Protein AF-A0A0E2BVY7-F1 (afdb_monomer_lite)

Sequence (191 aa):
FDVKDPLKIPLKKAIAEGDRNKIQNLLEQGAIIDVEELKLAQKNPELLSYLLEEYNSLDSSPVFDLIMSYLDFYDRAKTKNNPTLVALLLEKGFSLKVRPATRLFTWGYKTRCAIAGTLLSDFHHLQSFLRPELFAGYSCRGFDFEFYKWELHPSIRNSWSQEKIKTKIKALQLESVFPDLWEESYFFKPE

Organism: NCBI:txid1049984

Radius of gyration: 18.75 Å; chains: 1; bounding box: 44×33×66 Å

pLDDT: mean 72.96, std 15.79, range [34.0, 96.44]

Secondary structure (DSSP, 8-state):
-----TTHHHHHHHHHHT-HHHHHHHHHTT----HHHHHHTTT-HHHHHHHHHT----SS-HHHHHHHHHT-TT-TTS----HHHHHHHHHTT--S--PPPSSS--STT----HHHHHHHS--HHHHTT--GGGGTT---TT--HHHHHHHS-HHHHTT--HHHHHHHHHHTT-GGG-GGGTS---S----

Structure (mmCIF, N/CA/C/O backbone):
data_AF-A0A0E2BVY7-F1
#
_entry.id   AF-A0A0E2BVY7-F1
#
loop_
_atom_site.group_PDB
_atom_site.id
_atom_site.type_symbol
_atom_site.label_atom_id
_atom_site.label_alt_id
_atom_site.label_comp_id
_atom_site.label_asym_id
_atom_site.label_entity_id
_atom_site.label_seq_id
_atom_site.pdbx_PDB_ins_code
_atom_site.Cartn_x
_atom_site.Cartn_y
_atom_site.Cartn_z
_atom_site.occupancy
_atom_site.B_iso_or_equiv
_atom_site.auth_seq_id
_atom_site.auth_comp_id
_atom_site.auth_asym_id
_atom_site.auth_atom_id
_atom_site.pdbx_PDB_model_num
ATOM 1 N N . PHE A 1 1 ? -25.673 1.188 -1.931 1.00 38.72 1 PHE A N 1
ATOM 2 C CA . PHE A 1 1 ? -25.399 0.448 -0.688 1.00 38.72 1 PHE A CA 1
ATOM 3 C C . PHE A 1 1 ? -24.431 1.283 0.138 1.00 38.72 1 PHE A C 1
ATOM 5 O O . PHE A 1 1 ? -23.239 1.057 0.059 1.00 38.72 1 PHE A O 1
ATOM 12 N N . ASP A 1 2 ? -24.942 2.287 0.854 1.00 40.03 2 ASP A N 1
ATOM 13 C CA . ASP A 1 2 ? -24.173 3.120 1.798 1.00 40.03 2 ASP A CA 1
ATOM 14 C C . ASP A 1 2 ? -24.666 2.817 3.218 1.00 40.03 2 ASP A C 1
ATOM 16 O O . ASP A 1 2 ? -25.185 3.675 3.934 1.00 40.03 2 ASP A O 1
ATOM 20 N N . VAL A 1 3 ? -24.597 1.545 3.614 1.00 48.91 3 VAL A N 1
ATOM 21 C CA . VAL A 1 3 ? -24.835 1.196 5.016 1.00 48.91 3 VAL A CA 1
ATOM 22 C C . VAL A 1 3 ? -23.553 1.556 5.750 1.00 48.91 3 VAL A C 1
ATOM 24 O O . VAL A 1 3 ? -22.551 0.859 5.635 1.00 48.91 3 VAL A O 1
ATOM 27 N N . LYS A 1 4 ? -23.562 2.697 6.445 1.00 63.69 4 LYS A N 1
ATOM 28 C CA . LYS A 1 4 ? -22.464 3.082 7.332 1.00 63.69 4 LYS A CA 1
ATOM 29 C C . LYS A 1 4 ? -22.318 1.992 8.389 1.00 63.69 4 LYS A C 1
ATOM 31 O O . LYS A 1 4 ? -23.258 1.774 9.150 1.00 63.69 4 LYS A O 1
ATOM 36 N N . ASP A 1 5 ? -21.166 1.329 8.410 1.00 70.75 5 ASP A N 1
ATOM 37 C CA . ASP A 1 5 ? -20.820 0.346 9.434 1.00 70.75 5 ASP A CA 1
ATOM 38 C C . ASP A 1 5 ? -21.009 0.984 10.831 1.00 70.75 5 ASP A C 1
ATOM 40 O O . ASP A 1 5 ? -20.307 1.948 11.166 1.00 70.75 5 ASP A O 1
ATOM 44 N N . PRO A 1 6 ? -21.979 0.512 11.640 1.00 82.94 6 PRO A N 1
ATOM 45 C CA . PRO A 1 6 ? -22.268 1.096 12.946 1.00 82.94 6 PRO A CA 1
ATOM 46 C C . PRO A 1 6 ? -21.108 0.913 13.936 1.00 82.94 6 PRO A C 1
ATOM 48 O O . PRO A 1 6 ? -20.996 1.682 14.893 1.00 82.94 6 PRO A O 1
ATOM 51 N N . LEU A 1 7 ? -20.219 -0.056 13.696 1.00 90.19 7 LEU A N 1
ATOM 52 C CA . LEU A 1 7 ? -19.060 -0.348 14.538 1.00 90.19 7 LEU A CA 1
ATOM 53 C C . LEU A 1 7 ? -17.846 0.523 14.193 1.00 90.19 7 LEU A C 1
ATOM 55 O O . LEU A 1 7 ? -16.896 0.587 14.975 1.00 90.19 7 LEU A O 1
ATOM 59 N N . LYS A 1 8 ? -17.897 1.279 13.088 1.00 89.38 8 LYS A N 1
ATOM 60 C CA . LYS A 1 8 ? -16.776 2.095 12.599 1.00 89.38 8 LYS A CA 1
ATOM 61 C C . LYS A 1 8 ? -16.317 3.156 13.598 1.00 89.38 8 LYS A C 1
ATOM 63 O O . LYS A 1 8 ? -15.128 3.301 13.863 1.00 89.38 8 LYS A O 1
ATOM 68 N N . ILE A 1 9 ? -17.256 3.916 14.166 1.00 91.88 9 ILE A N 1
ATOM 69 C CA . ILE A 1 9 ? -16.939 4.980 15.134 1.00 91.88 9 ILE A CA 1
ATOM 70 C C . ILE A 1 9 ? -16.385 4.388 16.446 1.00 91.88 9 ILE A C 1
ATOM 72 O O . ILE A 1 9 ?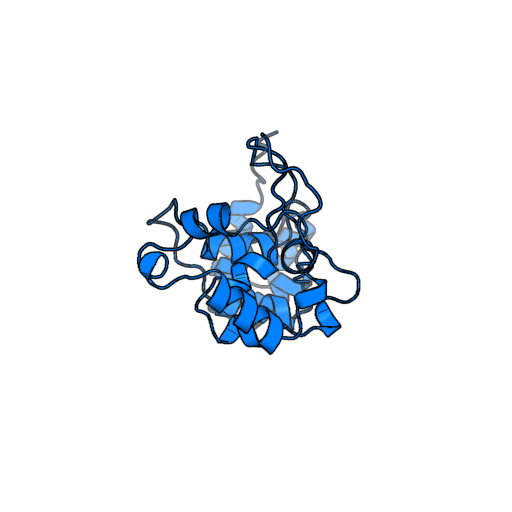 -15.325 4.845 16.885 1.00 91.88 9 ILE A O 1
ATOM 76 N N . PRO A 1 10 ? -17.033 3.375 17.063 1.00 93.75 10 PRO A N 1
ATOM 77 C CA . PRO A 1 10 ? -16.472 2.666 18.212 1.00 93.75 10 PRO A CA 1
ATOM 78 C C . PRO A 1 10 ? -15.061 2.123 17.968 1.00 93.75 10 PRO A C 1
ATOM 80 O O . PRO A 1 10 ? -14.187 2.320 18.813 1.00 93.75 10 PRO A O 1
ATOM 83 N N . LEU A 1 11 ? -14.821 1.508 16.805 1.00 94.88 11 LEU A N 1
ATOM 84 C CA . LEU A 1 11 ? -13.526 0.927 16.453 1.00 94.88 11 LEU A CA 1
ATOM 85 C C . LEU A 1 11 ? -12.435 1.996 16.374 1.00 94.88 11 LEU A C 1
ATOM 87 O O . LEU A 1 11 ? -11.406 1.870 17.034 1.00 94.88 11 LEU A O 1
ATOM 91 N N . LYS A 1 12 ? -12.682 3.100 15.658 1.00 94.06 12 LYS A N 1
ATOM 92 C CA . LYS A 1 12 ? -11.725 4.217 15.578 1.00 94.06 12 LYS A CA 1
ATOM 93 C C . LYS A 1 12 ? -11.373 4.784 16.953 1.00 94.06 12 LYS A C 1
ATOM 95 O O . LYS A 1 12 ? -10.214 5.112 17.199 1.00 94.06 12 LYS A O 1
ATOM 100 N N . LYS A 1 13 ? -12.351 4.876 17.860 1.00 94.62 13 LYS A N 1
ATOM 101 C CA . LYS A 1 13 ? -12.120 5.334 19.236 1.00 94.62 13 LYS A CA 1
ATOM 102 C C . LYS A 1 13 ? -11.251 4.347 20.021 1.00 94.62 13 LYS A C 1
ATOM 104 O O . LYS A 1 13 ? -10.286 4.773 20.645 1.00 94.62 13 LYS A O 1
ATOM 109 N N . ALA A 1 14 ? -11.550 3.050 19.947 1.00 95.31 14 ALA A N 1
ATOM 110 C CA . ALA A 1 14 ? -10.766 2.014 20.619 1.00 95.31 14 ALA A CA 1
ATOM 111 C C . ALA A 1 14 ? -9.309 1.973 20.118 1.00 95.31 14 ALA A C 1
ATOM 113 O O . ALA A 1 14 ? -8.385 1.863 20.922 1.00 95.31 14 ALA A O 1
ATOM 114 N N . ILE A 1 15 ? -9.094 2.152 18.809 1.00 94.31 15 ILE A N 1
ATOM 115 C CA . ILE A 1 15 ? -7.753 2.252 18.214 1.00 94.31 15 ILE A CA 1
ATOM 116 C C . ILE A 1 15 ? -7.020 3.504 18.702 1.00 94.31 15 ILE A C 1
ATOM 118 O O . ILE A 1 15 ? -5.853 3.416 19.073 1.00 94.31 15 ILE A O 1
ATOM 122 N N . ALA A 1 16 ? -7.688 4.660 18.748 1.00 92.94 16 ALA A N 1
ATOM 123 C CA . ALA A 1 16 ? -7.085 5.895 19.252 1.00 92.94 16 ALA A CA 1
ATOM 124 C C . ALA A 1 16 ? -6.690 5.801 20.740 1.00 92.94 16 ALA A C 1
ATOM 126 O O . ALA A 1 16 ? -5.696 6.398 21.147 1.00 92.94 16 ALA A O 1
ATOM 127 N N . GLU A 1 17 ? -7.448 5.042 21.535 1.00 93.75 17 GLU A N 1
ATOM 128 C CA . GLU A 1 17 ? -7.146 4.737 22.941 1.00 93.75 17 GLU A CA 1
ATOM 129 C C . GLU A 1 17 ? -6.056 3.658 23.103 1.00 93.75 17 GLU A C 1
ATOM 131 O O . GLU A 1 17 ? -5.500 3.516 24.189 1.00 93.75 17 GLU A O 1
ATOM 136 N N . GLY A 1 18 ? -5.742 2.896 22.048 1.00 91.88 18 GLY A N 1
ATOM 137 C CA . GLY A 1 18 ? -4.841 1.742 22.110 1.00 91.88 18 GLY A CA 1
ATOM 138 C C . GLY A 1 18 ? -5.398 0.561 22.913 1.00 91.88 18 GLY A C 1
ATOM 139 O O . GLY A 1 18 ? -4.637 -0.286 23.378 1.00 91.88 18 GLY A O 1
ATOM 140 N N . ASP A 1 19 ? -6.720 0.496 23.094 1.00 94.62 19 ASP A N 1
ATOM 141 C CA . ASP A 1 19 ? -7.384 -0.508 23.926 1.00 94.62 19 ASP A CA 1
ATOM 142 C C . ASP A 1 19 ? -7.623 -1.801 23.134 1.00 94.62 19 ASP A C 1
ATOM 144 O O . ASP A 1 19 ? -8.659 -1.988 22.489 1.00 94.62 19 ASP A O 1
ATOM 148 N N . ARG A 1 20 ? -6.644 -2.710 23.187 1.00 93.44 20 ARG A N 1
ATOM 149 C CA . ARG A 1 20 ? -6.676 -3.982 22.450 1.00 93.44 20 ARG A CA 1
ATOM 150 C C . ARG A 1 20 ? -7.902 -4.838 22.776 1.00 93.44 20 ARG A C 1
ATOM 152 O O . ARG A 1 20 ? -8.457 -5.455 21.874 1.00 93.44 20 ARG A O 1
ATOM 159 N N . ASN A 1 21 ? -8.358 -4.846 24.028 1.00 95.31 21 ASN A N 1
ATOM 160 C CA . ASN A 1 21 ? -9.510 -5.653 24.435 1.00 95.31 21 ASN A CA 1
ATOM 161 C C . ASN A 1 21 ? -10.806 -5.116 23.819 1.00 95.31 21 ASN A C 1
ATOM 163 O O . ASN A 1 21 ? -11.625 -5.888 23.323 1.00 95.31 21 ASN A O 1
ATOM 167 N N . LYS A 1 22 ? -10.986 -3.788 23.801 1.00 96.06 22 LYS A N 1
ATOM 168 C CA . LYS A 1 22 ? -12.124 -3.176 23.101 1.00 96.06 22 LYS A CA 1
ATOM 169 C C . LYS A 1 22 ? -12.066 -3.417 21.598 1.00 96.06 22 LYS A C 1
ATOM 171 O O . LYS A 1 22 ? -13.110 -3.669 21.008 1.00 96.06 22 LYS A O 1
ATOM 176 N N . ILE A 1 23 ? -10.879 -3.339 20.992 1.00 95.75 23 ILE A N 1
ATOM 177 C CA . ILE A 1 23 ? -10.707 -3.621 19.561 1.00 95.75 23 ILE A CA 1
ATOM 178 C C . ILE A 1 23 ? -11.142 -5.058 19.270 1.00 95.75 23 ILE A C 1
ATOM 180 O O . ILE A 1 23 ? -12.041 -5.244 18.459 1.00 95.75 23 ILE A O 1
ATOM 184 N N . GLN A 1 24 ? -10.605 -6.045 19.992 1.00 94.75 24 GLN A N 1
ATOM 185 C CA . GLN A 1 24 ? -10.949 -7.456 19.806 1.00 94.75 24 GLN A CA 1
ATOM 186 C C . GLN A 1 24 ? -12.461 -7.705 19.919 1.00 94.75 24 GLN A C 1
ATOM 188 O O . GLN A 1 24 ? -13.057 -8.297 19.024 1.00 94.75 24 GLN A O 1
ATOM 193 N N . ASN A 1 25 ? -13.106 -7.168 20.959 1.00 96.44 25 ASN A N 1
ATOM 194 C CA . ASN A 1 25 ? -14.554 -7.304 21.142 1.00 96.44 25 ASN A CA 1
ATOM 195 C C . ASN A 1 25 ? -15.368 -6.709 19.981 1.00 96.44 25 ASN A C 1
ATOM 197 O O . ASN A 1 25 ? -16.469 -7.176 19.694 1.00 96.44 25 ASN A O 1
ATOM 201 N N . LEU A 1 26 ? -14.878 -5.642 19.343 1.00 95.94 26 LEU A N 1
ATOM 202 C CA . LEU A 1 26 ? -15.534 -5.037 18.182 1.00 95.94 26 LEU A CA 1
ATOM 203 C C . LEU A 1 26 ? -15.310 -5.871 16.916 1.00 95.94 26 LEU A C 1
ATOM 205 O O . LEU A 1 26 ? -16.236 -6.016 16.121 1.00 95.94 26 LEU A O 1
ATOM 209 N N . LEU A 1 27 ? -14.123 -6.456 16.745 1.00 91.94 27 LEU A N 1
ATOM 210 C CA . LEU A 1 27 ? -13.833 -7.370 15.636 1.00 91.94 27 LEU A CA 1
ATOM 211 C C . LEU A 1 27 ? -14.706 -8.627 15.701 1.00 91.94 27 LEU A C 1
ATOM 213 O O . LEU A 1 27 ? -15.266 -9.032 14.687 1.00 91.94 27 LEU A O 1
ATOM 217 N N . GLU A 1 28 ? -14.923 -9.180 16.896 1.00 93.06 28 GLU A N 1
ATOM 218 C CA . GLU A 1 28 ? -15.842 -10.307 17.123 1.00 93.06 28 GLU A CA 1
ATOM 219 C C . GLU A 1 28 ? -17.304 -9.973 16.781 1.00 93.06 28 GLU A C 1
ATOM 221 O O . GLU A 1 28 ? -18.079 -10.856 16.417 1.00 93.06 28 GLU A O 1
ATOM 226 N N . GLN A 1 29 ? -17.679 -8.691 16.838 1.00 93.06 29 GLN A N 1
ATOM 227 C CA . GLN A 1 29 ? -18.988 -8.194 16.397 1.00 93.06 29 GLN A CA 1
ATOM 228 C C . GLN A 1 29 ? -19.055 -7.921 14.884 1.00 93.06 29 GLN A C 1
ATOM 230 O O . GLN A 1 29 ? -20.099 -7.503 14.385 1.00 93.06 29 GLN A O 1
ATOM 235 N N . GLY A 1 30 ? -17.967 -8.166 14.148 1.00 88.31 30 GLY A N 1
ATOM 236 C CA . GLY A 1 30 ? -17.885 -7.980 12.702 1.00 88.31 30 GLY A CA 1
ATOM 237 C C . GLY A 1 30 ? -17.397 -6.599 12.265 1.00 88.31 30 GLY A C 1
ATOM 238 O O . GLY A 1 30 ? -17.655 -6.210 11.128 1.00 88.31 30 GLY A O 1
ATOM 239 N N . ALA A 1 31 ? -16.717 -5.843 13.135 1.00 89.94 31 ALA A N 1
ATOM 240 C CA . ALA A 1 31 ? -16.118 -4.574 12.732 1.00 89.94 31 ALA A CA 1
ATOM 241 C C . ALA A 1 31 ? -15.033 -4.791 11.662 1.00 89.94 31 ALA A C 1
ATOM 243 O O . ALA A 1 31 ? -14.231 -5.727 11.740 1.00 89.94 31 ALA A O 1
ATOM 244 N N . ILE A 1 32 ? -15.000 -3.905 10.666 1.00 86.88 32 ILE A N 1
ATOM 245 C CA . ILE A 1 32 ? -14.063 -4.005 9.543 1.00 86.88 32 ILE A CA 1
ATOM 246 C C . ILE A 1 32 ? -12.892 -3.047 9.757 1.00 86.88 32 ILE A C 1
ATOM 248 O O . ILE A 1 32 ? -13.086 -1.832 9.866 1.00 86.88 32 ILE A O 1
ATOM 252 N N . ILE A 1 33 ? -11.678 -3.597 9.753 1.00 85.06 33 ILE A N 1
ATOM 253 C CA . ILE A 1 33 ? -10.432 -2.834 9.691 1.00 85.06 33 ILE A CA 1
ATOM 254 C C . ILE A 1 33 ? -10.145 -2.529 8.224 1.00 85.06 33 ILE A C 1
ATOM 256 O O . ILE A 1 33 ? -9.813 -3.422 7.442 1.00 85.06 33 ILE A O 1
ATOM 260 N N . ASP A 1 34 ? -10.237 -1.253 7.856 1.00 81.31 34 ASP A N 1
ATOM 261 C CA . ASP A 1 34 ? -9.747 -0.749 6.581 1.00 81.31 34 ASP A CA 1
ATOM 262 C C . ASP A 1 34 ? -8.490 0.120 6.757 1.00 81.31 34 ASP A C 1
ATOM 264 O O . ASP A 1 34 ? -7.886 0.227 7.828 1.00 81.31 34 ASP A O 1
ATOM 268 N N . VAL A 1 35 ? -8.052 0.721 5.654 1.00 77.00 35 VAL A N 1
ATOM 269 C CA . VAL A 1 35 ? -6.858 1.564 5.601 1.00 77.00 35 VAL A CA 1
ATOM 270 C C . VAL A 1 35 ? -6.925 2.749 6.577 1.00 77.00 35 VAL A C 1
ATOM 272 O O . VAL A 1 35 ? -5.900 3.138 7.139 1.00 77.00 35 VAL A O 1
ATOM 275 N N . GLU A 1 36 ? -8.098 3.340 6.794 1.00 81.56 36 GLU A N 1
ATOM 276 C CA . GLU A 1 36 ? -8.287 4.468 7.706 1.00 81.56 36 GLU A CA 1
ATOM 277 C C . GLU A 1 36 ? -8.085 4.061 9.165 1.00 81.56 36 GLU A C 1
ATOM 279 O O . GLU A 1 36 ? -7.505 4.832 9.929 1.00 81.56 36 GLU A O 1
ATOM 284 N N . GLU A 1 37 ? -8.493 2.852 9.557 1.00 87.62 37 GLU A N 1
ATOM 285 C CA . GLU A 1 37 ? -8.198 2.329 10.894 1.00 87.62 37 GLU A CA 1
ATOM 286 C C . GLU A 1 37 ? -6.702 2.065 11.090 1.00 87.62 37 GLU A C 1
ATOM 288 O O . GLU A 1 37 ? -6.147 2.446 12.123 1.00 87.62 37 GLU A O 1
ATOM 293 N N . LEU A 1 38 ? -6.016 1.511 10.083 1.00 84.38 38 LEU A N 1
ATOM 294 C CA . LEU A 1 38 ? -4.564 1.299 10.143 1.00 84.38 38 LEU A CA 1
ATOM 295 C C . LEU A 1 38 ? -3.797 2.618 10.346 1.00 84.38 38 LEU A C 1
ATOM 297 O O . LEU A 1 38 ? -2.842 2.681 11.124 1.00 84.38 38 LEU A O 1
ATOM 301 N N . LYS A 1 39 ? -4.236 3.707 9.701 1.00 81.44 39 LYS A N 1
ATOM 302 C CA . LYS A 1 39 ? -3.614 5.037 9.851 1.00 81.44 39 LYS A CA 1
ATOM 303 C C . LYS A 1 39 ? -3.671 5.571 11.280 1.00 81.44 39 LYS A C 1
ATOM 305 O O . LYS A 1 39 ? -2.763 6.304 11.679 1.00 81.44 39 LYS A O 1
ATOM 310 N N . LEU A 1 40 ? -4.695 5.218 12.060 1.00 87.44 40 LEU A N 1
ATOM 311 C CA . LEU A 1 40 ? -4.818 5.666 13.451 1.00 87.44 40 LEU A CA 1
ATOM 312 C C . LEU A 1 40 ? -3.714 5.075 14.338 1.00 87.44 40 LEU A C 1
ATOM 314 O O . LEU A 1 40 ? -3.227 5.756 15.239 1.00 87.44 40 LEU A O 1
ATOM 318 N N . ALA A 1 41 ? -3.253 3.860 14.036 1.00 86.00 41 ALA A N 1
ATOM 319 C CA . ALA A 1 41 ? -2.185 3.192 14.773 1.00 86.00 41 ALA A CA 1
ATOM 320 C C . ALA A 1 41 ? -0.771 3.502 14.247 1.00 86.00 41 ALA A C 1
ATOM 322 O O . ALA A 1 41 ? 0.202 3.005 14.800 1.00 86.00 41 ALA A O 1
ATOM 323 N N . GLN A 1 42 ? -0.602 4.360 13.233 1.00 77.88 42 GLN A N 1
ATOM 324 C CA . GLN A 1 42 ? 0.700 4.588 12.575 1.00 77.88 42 GLN A CA 1
ATOM 325 C C . GLN A 1 42 ? 1.846 5.045 13.497 1.00 77.88 42 GLN A C 1
ATOM 327 O O . GLN A 1 42 ? 3.014 4.899 13.148 1.00 77.88 42 GLN A O 1
ATOM 332 N N . LYS A 1 43 ? 1.523 5.646 14.649 1.00 80.88 43 LYS A N 1
ATOM 333 C CA . LYS A 1 43 ? 2.504 6.097 15.652 1.00 80.88 43 LYS A CA 1
ATOM 334 C C . LYS A 1 43 ? 2.756 5.062 16.756 1.00 80.88 43 LYS A C 1
ATOM 336 O O . LYS A 1 43 ? 3.587 5.309 17.622 1.00 80.88 43 LYS A O 1
ATOM 341 N N . ASN A 1 44 ? 2.043 3.936 16.733 1.00 83.00 44 ASN A N 1
ATOM 342 C CA . ASN A 1 44 ? 2.151 2.835 17.681 1.00 83.00 44 ASN A CA 1
ATOM 343 C C . ASN A 1 44 ? 2.431 1.527 16.907 1.00 83.00 44 ASN A C 1
ATOM 345 O O . ASN A 1 44 ? 1.491 0.864 16.467 1.00 83.00 44 ASN A O 1
ATOM 349 N N . PRO A 1 45 ? 3.714 1.158 16.719 1.00 78.25 45 PRO A N 1
ATOM 350 C CA . PRO A 1 45 ? 4.102 -0.001 15.915 1.00 78.25 45 PRO A CA 1
ATOM 351 C C . PRO A 1 45 ? 3.516 -1.332 16.400 1.00 78.25 45 PRO A C 1
ATOM 353 O O . PRO A 1 45 ? 3.159 -2.168 15.573 1.00 78.25 45 PRO A O 1
ATOM 356 N N . GLU A 1 46 ? 3.384 -1.527 17.715 1.00 84.06 46 GLU A N 1
ATOM 357 C CA . GLU A 1 46 ? 2.814 -2.753 18.288 1.00 84.06 46 GLU A CA 1
ATOM 358 C C . GLU A 1 46 ? 1.326 -2.876 17.959 1.00 84.06 46 GLU A C 1
ATOM 360 O O . GLU A 1 46 ? 0.878 -3.905 17.452 1.00 84.06 46 GLU A O 1
ATOM 365 N N . LEU A 1 47 ? 0.567 -1.797 18.176 1.00 88.44 47 LEU A N 1
ATOM 366 C CA . LEU A 1 47 ? -0.853 -1.760 17.841 1.00 88.44 47 LEU A CA 1
ATOM 367 C C . LEU A 1 47 ? -1.072 -1.923 16.338 1.00 88.44 47 LEU A C 1
ATOM 369 O O . LEU A 1 47 ? -1.954 -2.665 15.921 1.00 88.44 47 LEU A O 1
ATOM 373 N N . LEU A 1 48 ? -0.258 -1.255 15.522 1.00 83.75 48 LEU A N 1
ATOM 374 C CA . LEU A 1 48 ? -0.341 -1.369 14.074 1.00 83.75 48 LEU A CA 1
ATOM 375 C C . LEU A 1 48 ? -0.034 -2.794 13.606 1.00 83.75 48 LEU A C 1
ATOM 377 O O . LEU A 1 48 ? -0.754 -3.311 12.762 1.00 83.75 48 LEU A O 1
ATOM 381 N N . SER A 1 49 ? 0.980 -3.452 14.176 1.00 79.75 49 SER A N 1
ATOM 382 C CA . SER A 1 49 ? 1.267 -4.863 13.894 1.00 79.75 49 SER A CA 1
ATOM 383 C C . SER A 1 49 ? 0.056 -5.751 14.181 1.00 79.75 49 SER A C 1
ATOM 385 O O . SER A 1 49 ? -0.302 -6.563 13.335 1.00 79.75 49 SER A O 1
ATOM 387 N N . TYR A 1 50 ? -0.590 -5.564 15.334 1.00 87.00 50 TYR A N 1
ATOM 388 C CA . TYR A 1 50 ? -1.798 -6.305 15.698 1.00 87.00 50 TYR A CA 1
ATOM 389 C C . TYR A 1 50 ? -2.955 -6.044 14.721 1.00 87.00 50 TYR A C 1
ATOM 391 O O . TYR A 1 50 ? -3.558 -6.985 14.221 1.00 87.00 50 TYR A O 1
ATOM 399 N N . LEU A 1 51 ? -3.230 -4.783 14.372 1.00 88.06 51 LEU A N 1
ATOM 400 C CA . LEU A 1 51 ? -4.297 -4.459 13.415 1.00 88.06 51 LEU A CA 1
ATOM 401 C C . LEU A 1 51 ? -4.041 -5.026 12.012 1.00 88.06 51 LEU A C 1
ATOM 403 O O . LEU A 1 51 ? -4.990 -5.281 11.279 1.00 88.06 51 LEU A O 1
ATOM 407 N N . LEU A 1 52 ? -2.775 -5.204 11.623 1.00 80.12 52 LEU A N 1
ATOM 408 C CA . LEU A 1 52 ? -2.411 -5.830 10.352 1.00 80.12 52 LEU A CA 1
ATOM 409 C C . LEU A 1 52 ? -2.645 -7.339 10.346 1.00 80.12 52 LEU A C 1
ATOM 411 O O . LEU A 1 52 ? -3.000 -7.879 9.303 1.00 80.12 52 LEU A O 1
ATOM 415 N N . GLU A 1 53 ? -2.457 -8.005 11.484 1.00 81.75 53 GLU A N 1
ATOM 416 C CA . GLU A 1 53 ? -2.779 -9.428 11.649 1.00 81.75 53 GLU A CA 1
ATOM 417 C C . GLU A 1 53 ? -4.294 -9.666 11.578 1.00 81.75 53 GLU A C 1
ATOM 419 O O . GLU A 1 53 ? -4.731 -10.659 11.003 1.00 81.75 53 GLU A O 1
ATOM 424 N N . GLU A 1 54 ? -5.085 -8.710 12.068 1.00 86.88 54 GLU A N 1
ATOM 425 C CA . GLU A 1 54 ? -6.554 -8.749 12.061 1.00 86.88 54 GLU A CA 1
ATOM 426 C C . GLU A 1 54 ? -7.191 -8.085 10.818 1.00 86.88 54 GLU A C 1
ATOM 428 O O . GLU A 1 54 ? -8.414 -7.944 10.736 1.00 86.88 54 GLU A O 1
ATOM 433 N N . TYR A 1 55 ? -6.388 -7.630 9.844 1.00 81.94 55 TYR A N 1
ATOM 434 C CA . TYR A 1 55 ? -6.886 -6.881 8.687 1.00 81.94 55 TYR A CA 1
ATOM 435 C C . TYR A 1 55 ? -7.852 -7.724 7.842 1.00 81.94 55 TYR A C 1
ATOM 437 O O . TYR A 1 55 ? -7.474 -8.753 7.281 1.00 81.94 55 TYR A O 1
ATOM 445 N N . ASN A 1 56 ? -9.097 -7.258 7.712 1.00 77.56 56 ASN A N 1
ATOM 446 C CA . ASN A 1 56 ? -10.204 -8.051 7.169 1.00 77.56 56 ASN A CA 1
ATOM 447 C C . ASN A 1 56 ? -11.016 -7.344 6.066 1.00 77.56 56 ASN A C 1
ATOM 449 O O . ASN A 1 56 ? -12.047 -7.864 5.636 1.00 77.56 56 ASN A O 1
ATOM 453 N N . SER A 1 57 ? -10.573 -6.179 5.580 1.00 74.19 57 SER A N 1
ATOM 454 C CA . SER A 1 57 ? -11.244 -5.501 4.466 1.00 74.19 57 SER A CA 1
ATOM 455 C C . SER A 1 57 ? -10.988 -6.199 3.124 1.00 74.19 57 SER A C 1
ATOM 457 O O . SER A 1 57 ? -9.859 -6.554 2.783 1.00 74.19 57 SER A O 1
ATOM 459 N N . LEU A 1 58 ? -12.064 -6.366 2.347 1.00 66.19 58 LEU A N 1
ATOM 460 C CA . LEU A 1 58 ? -12.066 -6.981 1.014 1.00 66.19 58 LEU A CA 1
ATOM 461 C C . LEU A 1 58 ? -12.172 -5.954 -0.128 1.00 66.19 58 LEU A C 1
ATOM 463 O O . LEU A 1 58 ? -12.124 -6.339 -1.297 1.00 66.19 58 LEU A O 1
ATOM 467 N N . ASP A 1 59 ? -12.351 -4.667 0.185 1.00 58.53 59 ASP A N 1
ATOM 468 C CA . ASP A 1 59 ? -12.707 -3.646 -0.811 1.00 58.53 59 ASP A CA 1
ATOM 469 C C . ASP A 1 59 ? -11.525 -3.224 -1.703 1.00 58.53 59 ASP A C 1
ATOM 471 O O . ASP A 1 59 ? -11.718 -2.887 -2.877 1.00 58.53 59 ASP A O 1
ATOM 475 N N . SER A 1 60 ? -10.297 -3.273 -1.183 1.00 58.06 60 SER A N 1
ATOM 476 C CA . SER A 1 60 ? -9.082 -2.880 -1.903 1.00 58.06 60 SER A CA 1
ATOM 477 C C . SER A 1 60 ? -7.827 -3.297 -1.136 1.00 58.06 60 SER A C 1
ATOM 479 O O . SER A 1 60 ? -7.822 -3.407 0.087 1.00 58.06 60 SER A O 1
ATOM 481 N N . SER A 1 61 ? -6.723 -3.529 -1.856 1.00 67.88 61 SER A N 1
ATOM 482 C CA . SER A 1 61 ? -5.439 -3.762 -1.190 1.00 67.88 61 SER A CA 1
ATOM 483 C C . SER A 1 61 ? -5.008 -2.496 -0.444 1.00 67.88 61 SER A C 1
ATOM 485 O O . SER A 1 61 ? -4.874 -1.443 -1.084 1.00 67.88 61 SER A O 1
ATOM 487 N N . PRO A 1 62 ? -4.676 -2.591 0.854 1.00 67.69 62 PRO A N 1
ATOM 488 C CA . PRO A 1 62 ? -4.257 -1.435 1.637 1.00 67.69 62 PRO A CA 1
ATOM 489 C C . PRO A 1 62 ? -2.974 -0.814 1.077 1.00 67.69 62 PRO A C 1
ATOM 491 O O . PRO A 1 62 ? -2.811 0.403 1.092 1.00 67.69 62 PRO A O 1
ATOM 494 N N . VAL A 1 63 ? -2.092 -1.637 0.499 1.00 72.31 63 VAL A N 1
ATOM 495 C CA . VAL A 1 63 ? -0.862 -1.184 -0.164 1.00 72.31 63 VAL A CA 1
ATOM 496 C C . VAL A 1 63 ? -1.174 -0.316 -1.379 1.00 72.31 63 VAL A C 1
ATOM 498 O O . VAL A 1 63 ? -0.552 0.731 -1.551 1.00 72.31 63 VAL A O 1
ATOM 501 N N . PHE A 1 64 ? -2.143 -0.716 -2.207 1.00 69.69 64 PHE A N 1
ATOM 502 C CA . PHE A 1 64 ? -2.511 0.054 -3.392 1.00 69.69 64 PHE A CA 1
ATOM 503 C C . PHE A 1 64 ? -3.121 1.399 -3.005 1.00 69.69 64 PHE A C 1
ATOM 505 O O . PHE A 1 64 ? -2.659 2.425 -3.493 1.00 69.69 64 PHE A O 1
ATOM 512 N N . ASP A 1 65 ? -4.083 1.418 -2.087 1.00 67.50 65 ASP A N 1
ATOM 513 C CA . ASP A 1 65 ? -4.747 2.656 -1.677 1.00 67.50 65 ASP A CA 1
ATOM 514 C C . ASP A 1 65 ? -3.805 3.613 -0.949 1.00 67.50 65 ASP A C 1
ATOM 516 O O . ASP A 1 65 ? -3.891 4.826 -1.136 1.00 67.50 65 ASP A O 1
ATOM 520 N N . LEU A 1 66 ? -2.864 3.105 -0.150 1.00 70.31 66 LEU A N 1
ATOM 521 C CA . LEU A 1 66 ? -1.874 3.941 0.528 1.00 70.31 66 LEU A CA 1
ATOM 522 C C . LEU A 1 66 ? -0.826 4.506 -0.426 1.00 70.31 66 LEU A C 1
ATOM 524 O O . LEU A 1 66 ? -0.490 5.685 -0.318 1.00 70.31 66 LEU A O 1
ATOM 528 N N . ILE A 1 67 ? -0.341 3.704 -1.377 1.00 67.19 67 ILE A N 1
ATOM 529 C CA . ILE A 1 67 ? 0.556 4.198 -2.426 1.00 67.19 67 ILE A CA 1
ATOM 530 C C . ILE A 1 67 ? -0.185 5.211 -3.292 1.00 67.19 67 ILE A C 1
ATOM 532 O O . ILE A 1 67 ? 0.329 6.299 -3.530 1.00 67.19 67 ILE A O 1
ATOM 536 N N . MET A 1 68 ? -1.410 4.900 -3.716 1.00 64.56 68 MET A N 1
ATOM 537 C CA . MET A 1 68 ? -2.196 5.807 -4.539 1.00 64.56 68 MET A CA 1
ATOM 538 C C . MET A 1 68 ? -2.553 7.081 -3.801 1.00 64.56 68 MET A C 1
ATOM 540 O O . MET A 1 68 ? -2.457 8.119 -4.418 1.00 64.56 68 MET A O 1
ATOM 544 N N . SER A 1 69 ? -2.890 7.044 -2.513 1.00 62.91 69 SER A N 1
ATOM 545 C CA . SER A 1 69 ? -3.154 8.252 -1.716 1.00 62.91 69 SER A CA 1
ATOM 546 C C . SER A 1 69 ? -1.899 9.065 -1.410 1.00 62.91 69 SER A C 1
ATOM 548 O O . SER A 1 69 ? -1.978 10.283 -1.296 1.00 62.91 69 SER A O 1
ATOM 550 N N . TYR A 1 70 ? -0.729 8.427 -1.330 1.00 59.16 70 TYR A N 1
ATOM 551 C CA . TYR A 1 70 ? 0.552 9.135 -1.339 1.00 59.16 70 TYR A CA 1
ATOM 552 C C . TYR A 1 70 ? 0.782 9.869 -2.679 1.00 59.16 70 TYR A C 1
ATOM 554 O O . TYR A 1 70 ? 1.413 10.926 -2.720 1.00 59.16 70 TYR A O 1
ATOM 562 N N . LEU A 1 71 ? 0.222 9.329 -3.761 1.00 54.84 71 LEU A N 1
ATOM 563 C CA . LEU A 1 71 ? 0.224 9.891 -5.112 1.00 54.84 71 LEU A CA 1
ATOM 564 C C . LEU A 1 71 ? -1.078 10.635 -5.453 1.00 54.84 71 LEU A C 1
ATOM 566 O O . LEU A 1 71 ? -1.265 11.019 -6.603 1.00 54.84 71 LEU A O 1
ATOM 570 N N . ASP A 1 72 ? -2.018 10.792 -4.517 1.00 53.72 72 ASP A N 1
ATOM 571 C CA . ASP A 1 72 ? -3.334 11.357 -4.808 1.00 53.72 72 ASP A CA 1
ATOM 572 C C . ASP A 1 72 ? -3.238 12.854 -4.556 1.00 53.72 72 ASP A C 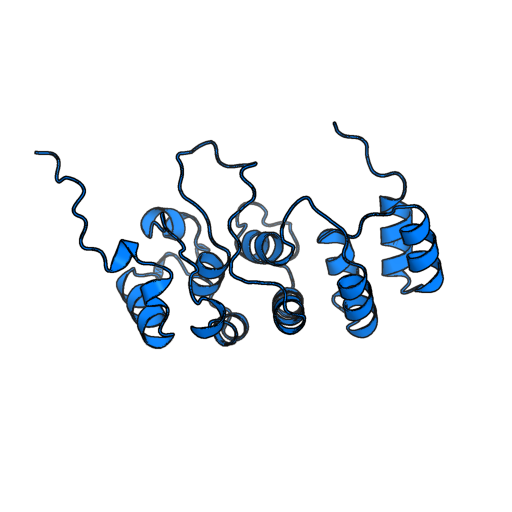1
ATOM 574 O O . ASP A 1 72 ? -3.328 13.353 -3.434 1.00 53.72 72 ASP A O 1
ATOM 578 N N . PHE A 1 73 ? -2.936 13.567 -5.635 1.00 48.97 73 PHE A N 1
ATOM 579 C CA . PHE A 1 73 ? -2.569 14.979 -5.613 1.00 48.97 73 PHE A CA 1
ATOM 580 C C . PHE A 1 73 ? -3.768 15.937 -5.681 1.00 48.97 73 PHE A C 1
ATOM 582 O O . PHE A 1 73 ? -3.566 17.153 -5.680 1.00 48.97 73 PHE A O 1
ATOM 589 N N . TYR A 1 74 ? -5.008 15.433 -5.737 1.00 43.19 74 TYR A N 1
ATOM 590 C CA . TYR A 1 74 ? -6.201 16.289 -5.804 1.00 43.19 74 TYR A CA 1
ATOM 591 C C . TYR A 1 74 ? -6.619 16.871 -4.453 1.00 43.19 74 TYR A C 1
ATOM 593 O O . TYR A 1 74 ? -7.279 17.910 -4.422 1.00 43.19 74 TYR A O 1
ATOM 601 N N . ASP A 1 75 ? -6.197 16.269 -3.341 1.00 41.69 75 ASP A N 1
ATOM 602 C CA . ASP A 1 75 ? -6.616 16.698 -2.012 1.00 41.69 75 ASP A CA 1
ATOM 603 C C . ASP A 1 75 ? -5.431 17.208 -1.183 1.00 41.69 75 ASP A C 1
ATOM 605 O O . ASP A 1 75 ? -4.791 16.478 -0.426 1.00 41.69 75 ASP A O 1
ATOM 609 N N . ARG A 1 76 ? -5.145 18.512 -1.316 1.00 43.47 76 ARG A N 1
ATOM 610 C CA . ARG A 1 76 ? -4.132 19.231 -0.518 1.00 43.47 76 ARG A CA 1
ATOM 611 C C . ARG A 1 76 ? -4.391 19.167 0.997 1.00 43.47 76 ARG A C 1
ATOM 613 O O . ARG A 1 76 ? -3.499 19.540 1.757 1.00 43.47 76 ARG A O 1
ATOM 620 N N . ALA A 1 77 ? -5.581 18.736 1.428 1.00 40.50 77 ALA A N 1
ATOM 621 C CA . ALA A 1 77 ? -5.977 18.656 2.830 1.00 40.50 77 ALA A CA 1
ATOM 622 C C . ALA A 1 77 ? -5.802 17.257 3.446 1.00 40.50 77 ALA A C 1
ATOM 624 O O . ALA A 1 77 ? -5.801 17.142 4.674 1.00 40.50 77 ALA A O 1
ATOM 625 N N . LYS A 1 78 ? -5.610 16.195 2.648 1.00 46.34 78 LYS A N 1
ATOM 626 C CA . LYS A 1 78 ? -5.322 14.868 3.205 1.00 46.34 78 LYS A CA 1
ATOM 627 C C . LYS A 1 78 ? -3.909 14.853 3.772 1.00 46.34 78 LYS A C 1
ATOM 629 O O . LYS A 1 78 ? -2.932 15.129 3.076 1.00 46.34 78 LYS A O 1
ATOM 634 N N . THR A 1 79 ? -3.803 14.528 5.060 1.00 44.47 79 THR A N 1
ATOM 635 C CA . THR A 1 79 ? -2.538 14.214 5.731 1.00 44.47 79 THR A CA 1
ATOM 636 C C . THR A 1 79 ? -1.717 13.306 4.830 1.00 44.47 79 THR A C 1
ATOM 638 O O . THR A 1 79 ? -2.140 12.183 4.561 1.00 44.47 79 THR A O 1
ATOM 641 N N . LYS A 1 80 ? -0.570 13.808 4.350 1.00 53.81 80 LYS A N 1
ATOM 642 C CA . LYS A 1 80 ? 0.420 13.022 3.606 1.00 53.81 80 LYS A CA 1
ATOM 643 C C . LYS A 1 80 ? 0.637 11.730 4.380 1.00 53.81 80 LYS A C 1
ATOM 645 O O . LYS A 1 80 ? 1.144 11.778 5.502 1.00 53.81 80 LYS A O 1
ATOM 650 N N . ASN A 1 81 ? 0.166 10.612 3.832 1.00 54.53 81 ASN A N 1
ATOM 651 C CA . ASN A 1 81 ? 0.265 9.337 4.525 1.00 54.53 81 ASN A CA 1
ATOM 652 C C . ASN A 1 81 ? 1.725 9.066 4.861 1.00 54.53 81 ASN A C 1
ATOM 654 O O . ASN A 1 81 ? 2.618 9.347 4.056 1.00 54.53 81 ASN A O 1
ATOM 658 N N . ASN A 1 82 ? 1.957 8.570 6.074 1.00 60.00 82 ASN A N 1
ATOM 659 C CA . ASN A 1 82 ? 3.304 8.353 6.550 1.00 60.00 82 ASN A CA 1
ATOM 660 C C . ASN A 1 82 ? 3.952 7.233 5.711 1.00 60.00 82 ASN A C 1
ATOM 662 O O . ASN A 1 82 ? 3.434 6.113 5.718 1.00 60.00 82 ASN A O 1
ATOM 666 N N . PRO A 1 83 ? 5.072 7.489 5.011 1.00 63.97 83 PRO A N 1
ATOM 667 C CA . PRO A 1 83 ? 5.830 6.467 4.279 1.00 63.97 83 PRO A CA 1
ATOM 668 C C . PRO A 1 83 ? 6.161 5.229 5.131 1.00 63.97 83 PRO A C 1
ATOM 670 O O . PRO A 1 83 ? 6.277 4.132 4.588 1.00 63.97 83 PRO A O 1
ATOM 673 N N . THR A 1 84 ? 6.236 5.381 6.459 1.00 69.94 84 THR A N 1
ATOM 674 C CA . THR A 1 84 ? 6.413 4.281 7.419 1.00 69.94 84 THR A CA 1
ATOM 675 C C . THR A 1 84 ? 5.294 3.236 7.358 1.00 69.94 84 THR A C 1
ATOM 677 O O . THR A 1 84 ? 5.571 2.053 7.512 1.00 69.94 84 THR A O 1
ATOM 680 N N . LEU A 1 85 ? 4.042 3.628 7.093 1.00 73.19 85 LEU A N 1
ATOM 681 C CA . LEU A 1 85 ? 2.919 2.684 7.038 1.00 73.19 85 LEU A CA 1
ATOM 682 C C . LEU A 1 85 ? 2.993 1.787 5.794 1.00 73.19 85 LEU A C 1
ATOM 684 O O . LEU A 1 85 ? 2.764 0.584 5.889 1.00 73.19 85 LEU A O 1
ATOM 688 N N . VAL A 1 86 ? 3.356 2.355 4.637 1.00 74.69 86 VAL A N 1
ATOM 689 C CA . VAL A 1 86 ? 3.567 1.568 3.410 1.00 74.69 86 VAL A CA 1
ATOM 690 C C . VAL A 1 86 ? 4.749 0.623 3.597 1.00 74.69 86 VAL A C 1
ATOM 692 O O . VAL A 1 86 ? 4.626 -0.552 3.279 1.00 74.69 86 VAL A O 1
ATOM 695 N N . ALA A 1 87 ? 5.863 1.103 4.156 1.00 75.00 87 ALA A N 1
ATOM 696 C CA . ALA A 1 87 ? 7.016 0.255 4.449 1.00 75.00 87 ALA A CA 1
ATOM 697 C C . ALA A 1 87 ? 6.645 -0.939 5.344 1.00 75.00 87 ALA A C 1
ATOM 699 O O . ALA A 1 87 ? 6.951 -2.077 4.996 1.00 75.00 87 ALA A O 1
ATOM 700 N N . LEU A 1 88 ? 5.903 -0.698 6.429 1.00 74.69 88 LEU A N 1
ATOM 701 C CA . LEU A 1 88 ? 5.482 -1.756 7.345 1.00 74.69 88 LEU A CA 1
ATOM 702 C C . LEU A 1 88 ? 4.557 -2.785 6.680 1.00 74.69 88 LEU A C 1
ATOM 704 O O . LEU A 1 88 ? 4.696 -3.981 6.913 1.00 74.69 88 LEU A O 1
ATOM 708 N N . LEU A 1 89 ? 3.621 -2.347 5.833 1.00 76.12 89 LEU A N 1
ATOM 709 C CA . LEU A 1 89 ? 2.766 -3.271 5.080 1.00 76.12 89 LEU A CA 1
ATOM 710 C C . LEU A 1 89 ? 3.588 -4.205 4.188 1.00 76.12 89 LEU A C 1
ATOM 712 O O . LEU A 1 89 ? 3.321 -5.403 4.121 1.00 76.12 89 LEU A O 1
ATOM 716 N N . LEU A 1 90 ? 4.610 -3.665 3.529 1.00 76.12 90 LEU A N 1
ATOM 717 C CA . LEU A 1 90 ? 5.508 -4.452 2.687 1.00 76.12 90 LEU A CA 1
ATOM 718 C C . LEU A 1 90 ? 6.354 -5.426 3.510 1.00 76.12 90 LEU A C 1
ATOM 720 O O . LEU A 1 90 ? 6.514 -6.578 3.110 1.00 76.12 90 LEU A O 1
ATOM 724 N N . GLU A 1 91 ? 6.833 -5.005 4.682 1.00 74.44 91 GLU A N 1
ATOM 725 C CA . GLU A 1 91 ? 7.520 -5.881 5.641 1.00 74.44 91 GLU A CA 1
ATOM 726 C C . GLU A 1 91 ? 6.619 -7.012 6.149 1.00 74.44 91 GLU A C 1
ATOM 728 O O . GLU A 1 91 ? 7.077 -8.139 6.323 1.00 74.44 91 GLU A O 1
ATOM 733 N N . LYS A 1 92 ? 5.322 -6.742 6.323 1.00 70.50 92 LYS A N 1
ATOM 734 C CA . LYS A 1 92 ? 4.309 -7.729 6.723 1.00 70.50 92 LYS A CA 1
ATOM 735 C C . LYS A 1 92 ? 3.833 -8.631 5.578 1.00 70.50 92 LYS A C 1
ATOM 737 O O . LYS A 1 92 ? 2.947 -9.454 5.780 1.00 70.50 92 LYS A O 1
ATOM 742 N N . GLY A 1 93 ? 4.430 -8.520 4.390 1.00 68.12 93 GLY A N 1
ATOM 743 C CA . GLY A 1 93 ? 4.177 -9.427 3.270 1.00 68.12 93 GLY A CA 1
ATOM 744 C C . GLY A 1 93 ? 2.990 -9.041 2.389 1.00 68.12 93 GLY A C 1
ATOM 745 O O . GLY A 1 93 ? 2.626 -9.808 1.494 1.00 68.12 93 GLY A O 1
ATOM 746 N N . PHE A 1 94 ? 2.404 -7.853 2.578 1.00 74.62 94 PHE A N 1
ATOM 747 C CA . PHE A 1 94 ? 1.416 -7.355 1.629 1.00 74.62 94 PHE A CA 1
ATOM 748 C C . PHE A 1 94 ? 2.075 -7.128 0.263 1.00 74.62 94 PHE A C 1
ATOM 750 O O . PHE A 1 94 ? 3.162 -6.561 0.144 1.00 74.62 94 PHE A O 1
ATOM 757 N N . SER A 1 95 ? 1.409 -7.591 -0.793 1.00 72.69 95 SER A N 1
ATOM 758 C CA . SER A 1 95 ? 2.001 -7.606 -2.127 1.00 72.69 95 SER A CA 1
ATOM 759 C C . SER A 1 95 ? 1.988 -6.230 -2.797 1.00 72.69 95 SER A C 1
ATOM 761 O O . SER A 1 95 ? 0.988 -5.519 -2.757 1.00 72.69 95 SER A O 1
ATOM 763 N N . LEU A 1 96 ? 3.068 -5.905 -3.515 1.00 73.88 96 LEU A N 1
ATOM 764 C CA . LEU A 1 96 ? 3.114 -4.805 -4.490 1.00 73.88 96 LEU A CA 1
ATOM 765 C C . LEU A 1 96 ? 2.529 -5.195 -5.858 1.00 73.88 96 LEU A C 1
ATOM 767 O O . LEU A 1 96 ? 2.350 -4.325 -6.715 1.00 73.88 96 LEU A O 1
ATOM 771 N N . LYS A 1 97 ? 2.222 -6.483 -6.081 1.00 74.38 97 LYS A N 1
ATOM 772 C CA . LYS A 1 97 ? 1.615 -7.019 -7.313 1.00 74.38 97 LYS A CA 1
ATOM 773 C C . LYS A 1 97 ? 0.121 -6.689 -7.396 1.00 74.38 97 LYS A C 1
ATOM 775 O O . LYS A 1 97 ? -0.712 -7.569 -7.598 1.00 74.38 97 LYS A O 1
ATOM 780 N N . VAL A 1 98 ? -0.236 -5.427 -7.190 1.00 68.12 98 VAL A N 1
ATOM 781 C CA . VAL A 1 98 ? -1.632 -5.013 -7.074 1.00 68.12 98 VAL A CA 1
ATOM 782 C C . VAL A 1 98 ? -2.018 -4.075 -8.205 1.00 68.12 98 VAL A C 1
ATOM 784 O O . VAL A 1 98 ? -1.377 -3.044 -8.442 1.00 68.12 98 VAL A O 1
ATOM 787 N N . ARG A 1 99 ? -3.120 -4.443 -8.862 1.00 65.06 99 ARG A N 1
ATOM 788 C CA . ARG A 1 99 ? -3.879 -3.598 -9.782 1.00 65.06 99 ARG A CA 1
ATOM 789 C C . ARG A 1 99 ? -5.039 -2.942 -9.015 1.00 65.06 99 ARG A C 1
ATOM 791 O O . ARG A 1 99 ? -5.575 -3.585 -8.113 1.00 65.06 99 ARG A O 1
ATOM 798 N N . PRO A 1 100 ? -5.452 -1.710 -9.356 1.00 57.75 100 PRO A N 1
ATOM 799 C CA . PRO A 1 100 ? -6.644 -1.089 -8.802 1.00 57.75 100 PRO A CA 1
ATOM 800 C C . PRO A 1 100 ? -7.828 -2.027 -8.979 1.00 57.75 100 PRO A C 1
ATOM 802 O O . PRO A 1 100 ? -8.054 -2.545 -10.078 1.00 57.75 100 PRO A O 1
ATOM 805 N N . ALA A 1 101 ? -8.624 -2.176 -7.922 1.00 53.16 101 ALA A N 1
ATOM 806 C CA . ALA A 1 101 ? -10.000 -2.596 -8.094 1.00 53.16 101 ALA A CA 1
ATOM 807 C C . ALA A 1 101 ? -10.680 -1.567 -9.014 1.00 53.16 101 ALA A C 1
ATOM 809 O O . ALA A 1 101 ? -10.525 -0.357 -8.851 1.00 53.16 101 ALA A O 1
ATOM 810 N N . THR A 1 102 ? -11.391 -2.059 -10.019 1.00 45.00 102 THR A N 1
ATOM 811 C CA . THR A 1 102 ? -11.939 -1.385 -11.211 1.00 45.00 102 THR A CA 1
ATOM 812 C C . THR A 1 102 ? -12.893 -0.199 -10.975 1.00 45.00 102 THR A C 1
ATOM 814 O O . THR A 1 102 ? -13.591 0.210 -11.899 1.00 45.00 102 THR A O 1
ATOM 817 N N . ARG A 1 103 ? -12.978 0.382 -9.775 1.00 41.16 103 ARG A N 1
ATOM 818 C CA . ARG A 1 103 ? -14.122 1.220 -9.392 1.00 41.16 103 ARG A CA 1
ATOM 819 C C . ARG A 1 103 ? -14.087 2.702 -9.771 1.00 41.16 103 ARG A C 1
ATOM 821 O O . ARG A 1 103 ? -15.124 3.324 -9.583 1.00 41.16 103 ARG A O 1
ATOM 828 N N . LEU A 1 104 ? -13.013 3.294 -10.311 1.00 41.31 104 LEU A N 1
ATOM 829 C CA . LEU A 1 104 ? -12.981 4.773 -10.400 1.00 41.31 104 LEU A CA 1
ATOM 830 C C . LEU A 1 104 ? -12.424 5.467 -11.651 1.00 41.31 104 LEU A C 1
ATOM 832 O O . LEU A 1 104 ? -12.380 6.693 -11.648 1.00 41.31 104 LEU A O 1
ATOM 836 N N . PHE A 1 105 ? -12.086 4.788 -12.750 1.00 42.50 105 PHE A N 1
ATOM 837 C CA . PHE A 1 105 ? -11.627 5.517 -13.946 1.00 42.50 105 PHE A CA 1
ATOM 838 C C . PHE A 1 105 ? -12.348 5.065 -15.216 1.00 42.50 105 PHE A C 1
ATOM 840 O O . PHE A 1 105 ? -11.965 4.109 -15.877 1.00 42.50 105 PHE A O 1
ATOM 847 N N . THR A 1 106 ? -13.398 5.809 -15.572 1.00 38.72 106 THR A N 1
ATOM 848 C CA . THR A 1 106 ? -14.141 5.733 -16.845 1.00 38.72 106 THR A CA 1
ATOM 849 C C . THR A 1 106 ? -13.344 6.239 -18.056 1.00 38.72 106 THR A C 1
ATOM 851 O O . THR A 1 106 ? -13.851 6.232 -19.174 1.00 38.72 106 THR A O 1
ATOM 854 N N . TRP A 1 107 ? -12.082 6.634 -17.873 1.00 39.41 107 TRP A N 1
ATOM 855 C CA . TRP A 1 107 ? -11.186 7.054 -18.949 1.00 39.41 107 TRP A CA 1
ATOM 856 C C . TRP A 1 107 ? -10.252 5.897 -19.321 1.00 39.41 107 TRP A C 1
ATOM 858 O O . TRP A 1 107 ? -9.169 5.763 -18.767 1.00 39.41 107 TRP A O 1
ATOM 868 N N . GLY A 1 108 ? -10.744 5.042 -20.227 1.00 41.28 108 GLY A N 1
ATOM 869 C CA . GLY A 1 108 ? -10.026 4.034 -21.021 1.00 41.28 108 GLY A CA 1
ATOM 870 C C . GLY A 1 108 ? -8.900 3.254 -20.340 1.00 41.28 108 GLY A C 1
ATOM 871 O O . GLY A 1 108 ? -7.795 3.760 -20.300 1.00 41.28 108 GLY A O 1
ATOM 872 N N . TYR A 1 109 ? -9.171 2.013 -19.908 1.00 41.28 109 TYR A N 1
ATOM 873 C CA . TYR A 1 109 ? -8.278 0.843 -19.698 1.00 41.28 109 TYR A CA 1
ATOM 874 C C . TYR A 1 109 ? -6.800 1.020 -19.264 1.00 41.28 109 TYR A C 1
ATOM 876 O O . TYR A 1 109 ? -6.042 0.053 -19.312 1.00 41.28 109 TYR A O 1
ATOM 884 N N . LYS A 1 110 ? -6.352 2.189 -18.804 1.00 52.50 110 LYS A N 1
ATOM 885 C CA . LYS A 1 110 ? -4.996 2.400 -18.298 1.00 52.50 110 LYS A CA 1
ATOM 886 C C . LYS A 1 110 ? -4.947 1.854 -16.881 1.00 52.50 110 LYS A C 1
ATOM 888 O O . LYS A 1 110 ? -5.400 2.480 -15.923 1.00 52.50 110 LYS A O 1
ATOM 893 N N . THR A 1 111 ? -4.463 0.624 -16.761 1.00 55.97 111 THR A N 1
ATOM 894 C CA . THR A 1 111 ? -4.260 -0.048 -15.481 1.00 55.97 111 THR A CA 1
ATOM 895 C C . THR A 1 111 ? -3.216 0.710 -14.677 1.00 55.97 111 THR A C 1
ATOM 897 O O . THR A 1 111 ? -2.041 0.732 -15.036 1.00 55.97 111 THR A O 1
ATOM 900 N N . ARG A 1 112 ? -3.630 1.316 -13.559 1.00 67.50 112 ARG A N 1
ATOM 901 C CA . ARG A 1 112 ? -2.661 1.796 -12.571 1.00 67.50 112 ARG A CA 1
ATOM 902 C C . ARG A 1 112 ? -1.995 0.588 -11.915 1.00 67.50 112 ARG A C 1
ATOM 904 O O . ARG A 1 112 ? -2.611 -0.458 -11.767 1.00 67.50 112 ARG A O 1
ATOM 911 N N . CYS A 1 113 ? -0.749 0.699 -11.494 1.00 74.62 113 CYS A N 1
ATOM 912 C CA . CYS A 1 113 ? -0.128 -0.332 -10.666 1.00 74.62 113 CYS A CA 1
ATOM 913 C C . CYS A 1 113 ? 0.505 0.324 -9.454 1.00 74.62 113 CYS A C 1
ATOM 915 O O . CYS A 1 113 ? 1.108 1.388 -9.586 1.00 74.62 113 CYS A O 1
ATOM 917 N N . ALA A 1 114 ? 0.435 -0.331 -8.296 1.00 73.44 114 ALA A N 1
ATOM 918 C CA . ALA A 1 114 ? 1.120 0.151 -7.095 1.00 73.44 114 ALA A CA 1
ATOM 919 C C . ALA A 1 114 ? 2.617 0.406 -7.371 1.00 73.44 114 ALA A C 1
ATOM 921 O O . ALA A 1 114 ? 3.148 1.466 -7.048 1.00 73.44 114 ALA A O 1
ATOM 922 N N . ILE A 1 115 ? 3.268 -0.523 -8.082 1.00 78.88 115 ILE A N 1
ATOM 923 C CA . ILE A 1 115 ? 4.689 -0.424 -8.438 1.00 78.88 115 ILE A CA 1
ATOM 924 C C . ILE A 1 115 ? 5.034 0.824 -9.268 1.00 78.88 115 ILE A C 1
ATOM 926 O O . ILE A 1 115 ? 6.065 1.451 -9.029 1.00 78.88 115 ILE A O 1
ATOM 930 N N . ALA A 1 116 ? 4.169 1.218 -10.207 1.00 76.94 116 ALA A N 1
ATOM 931 C CA . ALA A 1 116 ? 4.353 2.410 -11.033 1.00 76.94 116 ALA A CA 1
ATOM 932 C C . ALA A 1 116 ? 4.407 3.667 -10.160 1.00 76.94 116 ALA A C 1
ATOM 934 O O . ALA A 1 116 ? 5.299 4.502 -10.290 1.00 76.94 116 ALA A O 1
ATOM 935 N N . GLY A 1 117 ? 3.491 3.741 -9.201 1.00 73.62 117 GLY A N 1
ATOM 936 C CA . GLY A 1 117 ? 3.454 4.796 -8.212 1.00 73.62 117 GLY A CA 1
ATOM 937 C C . GLY A 1 117 ? 4.714 4.883 -7.351 1.00 73.62 117 GLY A C 1
ATOM 938 O O . GLY A 1 117 ? 5.293 5.956 -7.180 1.00 73.62 117 GLY A O 1
ATOM 939 N N . THR A 1 118 ? 5.199 3.740 -6.868 1.00 74.94 118 THR A N 1
ATOM 940 C CA . THR A 1 118 ? 6.450 3.667 -6.107 1.00 74.94 118 THR A CA 1
ATOM 941 C C . THR A 1 118 ? 7.661 4.111 -6.932 1.00 74.94 118 THR A C 1
ATOM 943 O O . THR A 1 118 ? 8.487 4.884 -6.443 1.00 74.94 118 THR A O 1
ATOM 946 N N . LEU A 1 119 ? 7.755 3.681 -8.195 1.00 78.50 119 LEU A N 1
ATOM 947 C CA . LEU A 1 119 ? 8.821 4.074 -9.127 1.00 78.50 119 LEU A CA 1
ATOM 948 C C . LEU A 1 119 ? 8.863 5.577 -9.384 1.00 78.50 119 LEU A C 1
ATOM 950 O O . LEU A 1 119 ? 9.950 6.146 -9.494 1.00 78.50 119 LEU A O 1
ATOM 954 N N . LEU A 1 120 ? 7.696 6.205 -9.473 1.00 73.69 120 LEU A N 1
ATOM 955 C CA . LEU A 1 120 ? 7.548 7.634 -9.730 1.00 73.69 120 LEU A CA 1
ATOM 956 C C . LEU A 1 120 ? 7.694 8.491 -8.468 1.00 73.69 120 LEU A C 1
ATOM 958 O O . LEU A 1 120 ? 7.797 9.711 -8.566 1.00 73.69 120 LEU A O 1
ATOM 962 N N . SER A 1 121 ? 7.732 7.867 -7.290 1.00 67.88 121 SER A N 1
ATOM 963 C CA . SER A 1 121 ? 7.982 8.557 -6.030 1.00 67.88 121 SER A CA 1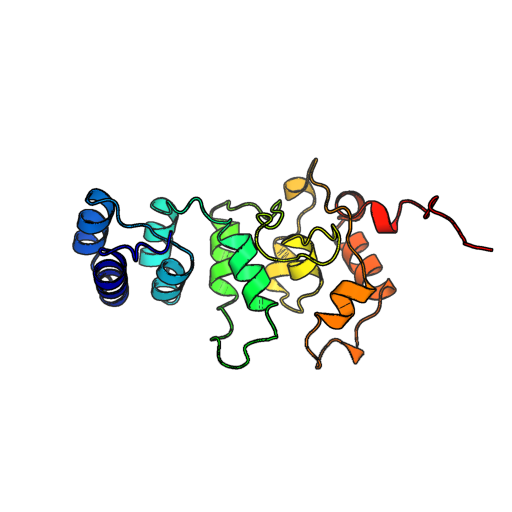
ATOM 964 C C . SER A 1 121 ? 9.481 8.795 -5.785 1.00 67.88 121 SER A C 1
ATOM 966 O O . SER A 1 121 ? 10.333 7.940 -6.066 1.00 67.88 121 SER A O 1
ATOM 968 N N . ASP A 1 122 ? 9.797 9.925 -5.149 1.00 64.56 122 ASP A N 1
ATOM 969 C CA . ASP A 1 122 ? 11.139 10.241 -4.628 1.00 64.56 122 ASP A CA 1
ATOM 97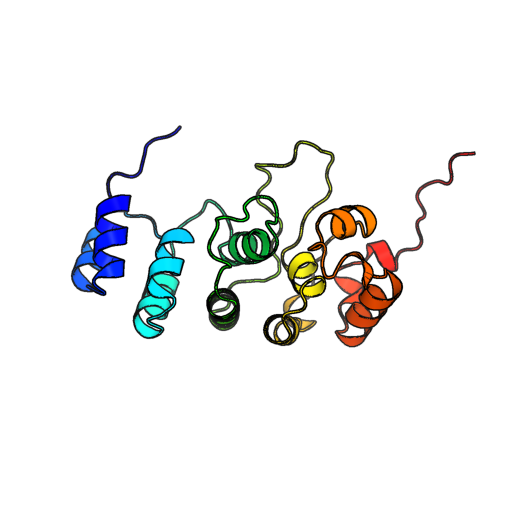0 C C . ASP A 1 122 ? 11.441 9.533 -3.292 1.00 64.56 122 ASP A C 1
ATOM 972 O O . ASP A 1 122 ? 12.444 9.797 -2.632 1.00 64.56 122 ASP A O 1
ATOM 976 N N . PHE A 1 123 ? 10.585 8.600 -2.873 1.00 67.38 123 PHE A N 1
ATOM 977 C CA . PHE A 1 123 ? 10.741 7.892 -1.612 1.00 67.38 123 PHE A CA 1
ATOM 978 C C . PHE A 1 123 ? 11.776 6.774 -1.726 1.00 67.38 123 PHE A C 1
ATOM 980 O O . PHE A 1 123 ? 11.454 5.638 -2.070 1.00 67.38 123 PHE A O 1
ATOM 987 N N . HIS A 1 124 ? 13.028 7.086 -1.385 1.00 68.62 124 HIS A N 1
ATOM 988 C CA . HIS A 1 124 ? 14.137 6.125 -1.381 1.00 68.62 124 HIS A CA 1
ATOM 989 C C . HIS A 1 124 ? 13.831 4.846 -0.587 1.00 68.62 124 HIS A C 1
ATOM 991 O O . HIS A 1 124 ? 14.180 3.755 -1.025 1.00 68.62 124 HIS A O 1
ATOM 997 N N . HIS A 1 125 ? 13.107 4.958 0.530 1.00 69.75 125 HIS A N 1
ATOM 998 C CA . HIS A 1 125 ? 12.714 3.796 1.329 1.00 69.75 125 HIS A CA 1
ATOM 999 C C . HIS A 1 125 ? 11.695 2.894 0.618 1.00 69.75 125 HIS A C 1
ATOM 1001 O O . HIS A 1 125 ? 11.670 1.694 0.850 1.00 69.75 125 HIS A O 1
ATOM 1007 N N . LEU A 1 126 ? 10.838 3.430 -0.255 1.00 71.94 126 LEU A N 1
ATOM 1008 C CA . LEU A 1 126 ? 9.925 2.577 -1.017 1.00 71.94 126 LEU A CA 1
ATOM 1009 C C . LEU A 1 126 ? 10.641 1.885 -2.180 1.00 71.94 126 LEU A C 1
ATOM 1011 O O . LEU A 1 126 ? 10.292 0.767 -2.549 1.00 71.94 126 LEU A O 1
ATOM 1015 N N . GLN A 1 127 ? 11.679 2.526 -2.719 1.00 76.81 127 GLN A N 1
ATOM 1016 C CA . GLN A 1 127 ? 12.504 1.959 -3.784 1.00 76.81 127 GLN A CA 1
ATOM 1017 C C . GLN A 1 127 ? 13.286 0.725 -3.318 1.00 76.81 127 GLN A C 1
ATOM 1019 O O . GLN A 1 127 ? 13.463 -0.191 -4.112 1.00 76.81 127 GLN A O 1
ATOM 1024 N N . SER A 1 128 ? 13.696 0.646 -2.046 1.00 77.69 128 SER A N 1
ATOM 1025 C CA . SER A 1 128 ? 14.397 -0.538 -1.519 1.00 77.69 128 SER A CA 1
ATOM 1026 C C . SER A 1 128 ? 13.527 -1.802 -1.481 1.00 77.69 128 SER A C 1
ATOM 1028 O O . SER A 1 128 ? 14.060 -2.911 -1.479 1.00 77.69 128 SER A O 1
ATOM 1030 N N . PHE A 1 129 ? 12.197 -1.664 -1.511 1.00 78.06 129 PHE A N 1
ATOM 1031 C CA . PHE A 1 129 ? 11.280 -2.801 -1.611 1.00 78.06 129 PHE A CA 1
ATOM 1032 C C . PHE A 1 129 ? 11.077 -3.298 -3.048 1.00 78.06 129 PHE A C 1
ATOM 1034 O O . PHE A 1 129 ? 10.491 -4.362 -3.247 1.00 78.06 129 PHE A O 1
ATOM 1041 N N . LEU A 1 130 ? 11.558 -2.565 -4.056 1.00 82.19 130 LEU A N 1
ATOM 1042 C CA . LEU A 1 130 ? 11.381 -2.905 -5.464 1.00 82.19 130 LEU A CA 1
ATOM 1043 C C . LEU A 1 130 ? 12.398 -3.955 -5.936 1.00 82.19 130 LEU A C 1
ATOM 1045 O O . LEU A 1 130 ? 13.321 -3.651 -6.687 1.00 82.19 130 LEU A O 1
ATOM 1049 N N . ARG A 1 131 ? 12.223 -5.198 -5.482 1.00 82.62 131 ARG A N 1
ATOM 1050 C CA . ARG A 1 131 ? 13.104 -6.328 -5.812 1.00 82.62 131 ARG A CA 1
ATOM 1051 C C . ARG A 1 131 ? 12.485 -7.235 -6.887 1.00 82.62 131 ARG A C 1
ATOM 1053 O O . ARG A 1 131 ? 11.315 -7.591 -6.724 1.00 82.62 131 ARG A O 1
ATOM 1060 N N . PRO A 1 132 ? 13.217 -7.640 -7.943 1.00 81.88 132 PRO A N 1
ATOM 1061 C CA . PRO A 1 132 ? 12.673 -8.417 -9.066 1.00 81.88 132 PRO A CA 1
ATOM 1062 C C . PRO A 1 132 ? 11.935 -9.696 -8.662 1.00 81.88 132 PRO A C 1
ATOM 1064 O O . PRO A 1 132 ? 10.897 -10.032 -9.235 1.00 81.88 132 PRO A O 1
ATOM 1067 N N . GLU A 1 133 ? 12.420 -10.395 -7.637 1.00 83.06 133 GLU A N 1
ATOM 1068 C CA . GLU A 1 133 ? 11.868 -11.672 -7.177 1.00 83.06 133 GLU A CA 1
ATOM 1069 C C . GLU A 1 133 ? 10.433 -11.507 -6.660 1.00 83.06 133 GLU A C 1
ATOM 1071 O O . GLU A 1 133 ? 9.575 -12.366 -6.876 1.00 83.06 133 GLU A O 1
ATOM 1076 N N . LEU A 1 134 ? 10.133 -10.350 -6.057 1.00 77.56 134 LEU A N 1
ATOM 1077 C CA . LEU A 1 134 ? 8.793 -9.994 -5.589 1.00 77.56 134 LEU A CA 1
ATOM 1078 C C . LEU A 1 134 ? 7.819 -9.710 -6.731 1.00 77.56 134 LEU A C 1
ATOM 1080 O O . LEU A 1 134 ? 6.631 -9.537 -6.470 1.00 77.56 134 LEU A O 1
ATOM 1084 N N . PHE A 1 135 ? 8.283 -9.676 -7.981 1.00 80.94 135 PHE A N 1
ATOM 1085 C CA . PHE A 1 135 ? 7.473 -9.393 -9.163 1.00 80.94 135 PHE A CA 1
ATOM 1086 C C . PHE A 1 135 ? 7.480 -10.518 -10.197 1.00 80.94 135 PHE A C 1
ATOM 1088 O O . PHE A 1 135 ? 6.885 -10.362 -11.259 1.00 80.94 135 PHE A O 1
ATOM 1095 N N . ALA A 1 136 ? 8.048 -11.685 -9.881 1.00 82.25 136 ALA A N 1
ATOM 1096 C CA . ALA A 1 136 ? 8.041 -12.826 -10.792 1.00 82.25 136 ALA A CA 1
ATOM 1097 C C . ALA A 1 136 ? 6.611 -13.160 -11.275 1.00 82.25 136 ALA A C 1
ATOM 1099 O O . ALA A 1 136 ? 5.696 -13.343 -10.464 1.00 82.25 136 ALA A O 1
ATOM 1100 N N . GLY A 1 137 ? 6.408 -13.192 -12.594 1.00 81.50 137 GLY A N 1
ATOM 1101 C CA . GLY A 1 137 ? 5.105 -13.450 -13.221 1.00 81.50 137 GLY A CA 1
ATOM 1102 C C . GLY A 1 137 ? 4.077 -12.314 -13.103 1.00 81.50 137 GLY A C 1
ATOM 1103 O O . GLY A 1 137 ? 2.921 -12.506 -13.471 1.00 81.50 137 GLY A O 1
ATOM 1104 N N . TYR A 1 138 ? 4.459 -11.141 -12.590 1.00 83.31 138 TYR A N 1
ATOM 1105 C CA . TYR A 1 138 ? 3.600 -9.961 -12.537 1.00 83.31 138 TYR A CA 1
ATOM 1106 C C . TYR A 1 138 ? 3.918 -9.000 -13.679 1.00 83.31 138 TYR A C 1
ATOM 1108 O O . TYR A 1 138 ? 5.075 -8.691 -13.938 1.00 83.31 138 TYR A O 1
ATOM 1116 N N . SER A 1 139 ? 2.873 -8.481 -14.324 1.00 82.56 139 SER A N 1
ATOM 1117 C CA . SER A 1 139 ? 3.005 -7.507 -15.402 1.00 82.56 139 SER A CA 1
ATOM 1118 C C . SER A 1 139 ? 2.046 -6.335 -15.202 1.00 82.56 139 SER A C 1
ATOM 1120 O O . SER A 1 139 ? 0.827 -6.510 -15.060 1.00 82.56 139 SER A O 1
ATOM 1122 N N . CYS A 1 140 ? 2.626 -5.139 -15.201 1.00 80.25 140 CYS A N 1
ATOM 1123 C CA . CYS A 1 140 ? 1.967 -3.847 -15.211 1.00 80.25 140 CYS A CA 1
ATOM 1124 C C . CYS A 1 140 ? 1.851 -3.325 -16.653 1.00 80.25 140 CYS A C 1
ATOM 1126 O O . CYS A 1 140 ? 2.566 -2.412 -17.063 1.00 80.25 140 CYS A O 1
ATOM 1128 N N . ARG A 1 141 ? 0.960 -3.938 -17.439 1.00 77.69 141 ARG A N 1
ATOM 1129 C CA . ARG A 1 141 ? 0.624 -3.443 -18.783 1.00 77.69 141 ARG A CA 1
ATOM 1130 C C . ARG A 1 141 ? -0.247 -2.186 -18.715 1.00 77.69 141 ARG A C 1
ATOM 1132 O O . ARG A 1 141 ? -0.979 -1.985 -17.744 1.00 77.69 141 ARG A O 1
ATOM 1139 N N . GLY A 1 142 ? -0.199 -1.370 -19.761 1.00 72.50 142 GLY A N 1
ATOM 1140 C CA . GLY A 1 142 ? -0.896 -0.090 -19.867 1.00 72.50 142 GLY A CA 1
ATOM 1141 C C . GLY A 1 142 ? -0.200 1.053 -19.126 1.00 72.50 142 GLY A C 1
ATOM 1142 O O . GLY A 1 142 ? -0.837 2.071 -18.854 1.00 72.50 142 GLY A O 1
ATOM 1143 N N . PHE A 1 143 ? 1.083 0.894 -18.778 1.00 74.00 143 PHE A N 1
ATOM 1144 C CA . PHE A 1 143 ? 1.867 1.950 -18.144 1.00 74.00 143 PHE A CA 1
ATOM 1145 C C . PHE A 1 143 ? 2.207 3.039 -19.172 1.00 74.00 143 PHE A C 1
ATOM 1147 O O . PHE A 1 143 ? 3.052 2.855 -20.043 1.00 74.00 143 PHE A O 1
ATOM 1154 N N . ASP A 1 144 ? 1.533 4.183 -19.061 1.00 72.75 144 ASP A N 1
ATOM 1155 C CA . ASP A 1 144 ? 1.722 5.332 -19.946 1.00 72.75 144 ASP A CA 1
ATOM 1156 C C . ASP A 1 144 ? 2.458 6.465 -19.225 1.00 72.75 144 ASP A C 1
ATOM 1158 O O . ASP A 1 144 ? 1.942 7.093 -18.297 1.00 72.75 144 ASP A O 1
ATOM 1162 N N . PHE A 1 145 ? 3.666 6.753 -19.700 1.00 72.81 145 PHE A N 1
ATOM 1163 C CA . PHE A 1 145 ? 4.514 7.812 -19.181 1.00 72.81 145 PHE A CA 1
ATOM 1164 C C . PHE A 1 145 ? 3.867 9.200 -19.188 1.00 72.81 145 PHE A C 1
ATOM 1166 O O . PHE A 1 145 ? 4.046 9.940 -18.222 1.00 72.81 145 PHE A O 1
ATOM 1173 N N . GLU A 1 146 ? 3.133 9.572 -20.238 1.00 70.19 146 GLU A N 1
ATOM 1174 C CA . GLU A 1 146 ? 2.524 10.904 -20.314 1.00 70.19 146 GLU A CA 1
ATOM 1175 C C . GLU A 1 146 ? 1.343 11.018 -19.355 1.00 70.19 146 GLU A C 1
ATOM 1177 O O . GLU A 1 146 ? 1.218 12.021 -18.654 1.00 70.19 146 GLU A O 1
ATOM 1182 N N . PHE A 1 147 ? 0.531 9.965 -19.241 1.00 68.62 147 PHE A N 1
ATOM 1183 C CA . PHE A 1 147 ? -0.521 9.895 -18.228 1.00 68.62 147 PHE A CA 1
ATOM 1184 C C . PHE A 1 147 ? 0.055 10.077 -16.817 1.00 68.62 147 PHE A C 1
ATOM 1186 O O . PHE A 1 147 ? -0.371 10.960 -16.075 1.00 68.62 147 PHE A O 1
ATOM 1193 N N . TYR A 1 148 ? 1.100 9.319 -16.484 1.00 67.06 148 TYR A N 1
ATOM 1194 C CA . TYR A 1 148 ? 1.737 9.398 -15.175 1.00 67.06 148 TYR A CA 1
ATOM 1195 C C . TYR A 1 148 ? 2.456 10.726 -14.919 1.00 67.06 148 TYR A C 1
ATOM 1197 O O . TYR A 1 148 ? 2.459 11.198 -13.787 1.00 67.06 148 TYR A O 1
ATOM 1205 N N . LYS A 1 149 ? 3.018 11.382 -15.943 1.00 70.56 149 LYS A N 1
ATOM 1206 C CA . LYS A 1 149 ? 3.624 12.720 -15.828 1.00 70.56 149 LYS A CA 1
ATOM 1207 C C . LYS A 1 149 ? 2.615 13.774 -15.372 1.00 70.56 149 LYS A C 1
ATOM 1209 O O . LYS A 1 149 ? 2.945 14.631 -14.546 1.00 70.56 149 LYS A O 1
ATOM 1214 N N . TRP A 1 150 ? 1.385 13.716 -15.884 1.00 65.12 150 TRP A N 1
ATOM 1215 C CA . TRP A 1 150 ? 0.298 14.584 -15.424 1.00 65.12 150 TRP A CA 1
ATOM 1216 C C . TRP A 1 150 ? -0.132 14.272 -13.989 1.00 65.12 150 TRP A C 1
ATOM 1218 O O . TRP A 1 150 ? -0.605 15.168 -13.294 1.00 65.12 150 TRP A O 1
ATOM 1228 N N . GLU A 1 151 ? 0.119 13.062 -13.503 1.00 63.22 151 GLU A N 1
ATOM 1229 C CA . GLU A 1 151 ? -0.099 12.692 -12.105 1.00 63.22 151 GLU A CA 1
ATOM 1230 C C . GLU A 1 151 ? 1.077 13.047 -11.189 1.00 63.22 151 GLU A C 1
ATOM 1232 O O . GLU A 1 151 ? 0.925 12.993 -9.982 1.00 63.22 151 GLU A O 1
ATOM 1237 N N . LEU A 1 152 ? 2.244 13.453 -11.697 1.00 63.25 152 LEU A N 1
ATOM 1238 C CA . LEU A 1 152 ? 3.366 13.830 -10.831 1.00 63.25 152 LEU A CA 1
ATOM 1239 C C . LEU A 1 152 ? 3.108 15.135 -10.076 1.00 63.25 152 LEU A C 1
ATOM 1241 O O . LEU A 1 152 ? 2.570 16.101 -10.632 1.00 63.25 152 LEU A O 1
ATOM 1245 N N . HIS A 1 153 ? 3.624 15.202 -8.843 1.00 57.72 153 HIS A N 1
ATOM 1246 C CA . HIS A 1 153 ? 3.658 16.438 -8.069 1.00 57.72 153 HIS A CA 1
ATOM 1247 C C . HIS A 1 153 ? 4.337 17.558 -8.881 1.00 57.72 153 HIS A C 1
ATOM 1249 O O . HIS A 1 153 ? 5.385 17.318 -9.493 1.00 57.72 153 HIS A O 1
ATOM 1255 N N . PRO A 1 154 ? 3.825 18.803 -8.855 1.00 65.25 154 PRO A N 1
ATOM 1256 C CA . PRO A 1 154 ? 4.401 19.904 -9.628 1.00 65.25 154 PRO A CA 1
ATOM 1257 C C . PRO A 1 154 ? 5.905 20.112 -9.399 1.00 65.25 154 PRO A C 1
ATOM 1259 O O . PRO A 1 154 ? 6.622 20.464 -10.331 1.00 65.25 154 PRO A O 1
ATOM 1262 N N . SER A 1 155 ? 6.399 19.844 -8.183 1.00 61.09 155 SER A N 1
ATOM 1263 C CA . SER A 1 155 ? 7.824 19.997 -7.848 1.00 61.09 155 SER A CA 1
ATOM 1264 C C . SER A 1 155 ? 8.751 18.990 -8.536 1.00 61.09 155 SER A C 1
ATOM 1266 O O . SER A 1 155 ? 9.941 19.262 -8.635 1.00 61.09 155 SER A O 1
ATOM 1268 N N . ILE A 1 156 ? 8.234 17.846 -8.995 1.00 63.53 156 ILE A N 1
ATOM 1269 C CA . ILE A 1 156 ? 9.027 16.790 -9.653 1.00 63.53 156 ILE A CA 1
ATOM 1270 C C . ILE A 1 156 ? 8.627 16.593 -11.117 1.00 63.53 156 ILE A C 1
ATOM 1272 O O . ILE A 1 156 ? 9.397 16.057 -11.908 1.00 63.53 156 ILE A O 1
ATOM 1276 N N . ARG A 1 157 ? 7.449 17.087 -11.520 1.00 71.31 157 ARG A N 1
ATOM 1277 C CA . ARG A 1 157 ? 6.970 17.032 -12.907 1.00 71.31 157 ARG A CA 1
ATOM 1278 C C . ARG A 1 157 ? 7.976 17.637 -13.890 1.00 71.31 157 ARG A C 1
ATOM 1280 O O . ARG A 1 157 ? 8.181 17.089 -14.967 1.00 71.31 157 ARG A O 1
ATOM 1287 N N . ASN A 1 158 ? 8.615 18.743 -13.511 1.00 69.94 158 ASN A N 1
ATOM 1288 C CA . ASN A 1 158 ? 9.570 19.449 -14.370 1.00 69.94 158 ASN A CA 1
ATOM 1289 C C . ASN A 1 158 ? 10.955 18.779 -14.426 1.00 69.94 158 ASN A C 1
ATOM 1291 O O . ASN A 1 158 ? 11.706 19.022 -15.364 1.00 69.94 158 ASN A O 1
ATOM 1295 N N . SER A 1 159 ? 11.309 17.950 -13.436 1.00 66.12 159 SER A N 1
ATOM 1296 C CA . SER A 1 159 ? 12.584 17.216 -13.391 1.00 66.12 159 SER A CA 1
ATOM 1297 C C . SER A 1 159 ? 12.470 15.778 -13.915 1.00 66.12 159 SER A C 1
ATOM 1299 O O . SER A 1 159 ? 13.492 15.088 -14.060 1.00 66.12 159 SER A O 1
ATOM 1301 N N . TRP A 1 160 ? 11.248 15.340 -14.221 1.00 75.06 160 TRP A N 1
ATOM 1302 C CA . TRP A 1 160 ? 10.923 14.030 -14.765 1.00 75.06 160 TRP A CA 1
ATOM 1303 C C . TRP A 1 160 ? 11.352 13.879 -16.229 1.00 75.06 160 TRP A C 1
ATOM 1305 O O . TRP A 1 160 ? 11.239 14.803 -17.033 1.00 75.06 160 TRP A O 1
ATOM 1315 N N . SER A 1 161 ? 11.807 12.680 -16.593 1.00 79.12 161 SER A N 1
ATOM 1316 C CA . SER A 1 161 ? 11.965 12.272 -17.989 1.00 79.12 161 SER A CA 1
ATOM 1317 C C . SER A 1 161 ? 11.750 10.767 -18.141 1.00 79.12 161 SER A C 1
ATOM 1319 O O . SER A 1 161 ? 12.083 9.992 -17.239 1.00 79.12 161 SER A O 1
ATOM 1321 N N . GLN A 1 162 ? 11.233 10.349 -19.300 1.00 81.25 162 GLN A N 1
ATOM 1322 C CA . GLN A 1 162 ? 11.046 8.930 -19.626 1.00 81.25 162 GLN A CA 1
ATOM 1323 C C . GLN A 1 162 ? 12.363 8.150 -19.498 1.00 81.25 162 GLN A C 1
ATOM 1325 O O . GLN A 1 162 ? 12.398 7.088 -18.882 1.00 81.25 162 GLN A O 1
ATOM 1330 N N . GLU A 1 163 ? 13.469 8.723 -19.983 1.00 84.31 163 GLU A N 1
ATOM 1331 C CA . GLU A 1 163 ? 14.802 8.114 -19.911 1.00 84.31 163 GLU A CA 1
ATOM 1332 C C . GLU A 1 163 ? 15.291 7.900 -18.474 1.00 84.31 163 GLU A C 1
ATOM 1334 O O . GLU A 1 163 ? 15.862 6.851 -18.168 1.00 84.31 163 GLU A O 1
ATOM 1339 N N . LYS A 1 164 ? 15.018 8.835 -17.552 1.00 84.31 164 LYS A N 1
ATOM 1340 C CA . LYS A 1 164 ? 15.357 8.651 -16.131 1.00 84.31 164 LYS A CA 1
ATOM 1341 C C . LYS A 1 164 ? 14.595 7.478 -15.527 1.00 84.31 164 LYS A C 1
ATOM 1343 O O . LYS A 1 164 ? 15.185 6.679 -14.803 1.00 84.31 164 LYS A O 1
ATOM 1348 N N . ILE A 1 165 ? 13.305 7.345 -15.835 1.00 82.62 165 ILE A N 1
ATOM 1349 C CA . ILE A 1 165 ? 12.501 6.239 -15.308 1.00 82.62 165 ILE A CA 1
ATOM 1350 C C . ILE A 1 165 ? 12.904 4.909 -15.948 1.00 82.62 165 ILE A C 1
ATOM 1352 O O . ILE A 1 165 ? 13.076 3.937 -15.220 1.00 82.62 165 ILE A O 1
ATOM 1356 N N . LYS A 1 166 ? 13.151 4.857 -17.263 1.00 87.12 166 LYS A N 1
ATOM 1357 C CA . LYS A 1 166 ? 13.692 3.655 -17.923 1.00 87.12 166 LYS A CA 1
ATOM 1358 C C . LYS A 1 166 ? 15.031 3.235 -17.315 1.00 87.12 166 LYS A C 1
ATOM 1360 O O . LYS A 1 166 ? 15.228 2.059 -17.027 1.00 87.12 166 LYS A O 1
ATOM 1365 N N . THR A 1 167 ? 15.921 4.194 -17.059 1.00 88.44 167 THR A N 1
ATOM 1366 C CA . THR A 1 167 ? 17.211 3.949 -16.392 1.00 88.44 167 THR A CA 1
ATOM 1367 C C . THR A 1 167 ? 17.008 3.382 -14.989 1.00 88.44 167 THR A C 1
ATOM 1369 O O . THR A 1 167 ? 17.655 2.405 -14.623 1.00 88.44 167 THR A O 1
ATOM 1372 N N . LYS A 1 168 ? 16.069 3.941 -14.219 1.00 87.06 168 LYS A N 1
ATOM 1373 C CA . LYS A 1 168 ? 15.715 3.450 -12.883 1.00 87.06 168 LYS A CA 1
ATOM 1374 C C . LYS A 1 168 ? 15.133 2.034 -12.919 1.00 87.06 168 LYS A C 1
ATOM 1376 O O . LYS A 1 168 ? 15.515 1.210 -12.099 1.00 87.06 168 LYS A O 1
ATOM 1381 N N . ILE A 1 169 ? 14.254 1.740 -13.877 1.00 88.50 169 ILE A N 1
ATOM 1382 C CA . ILE A 1 169 ? 13.669 0.405 -14.070 1.00 88.50 169 ILE A CA 1
ATOM 1383 C C . ILE A 1 169 ? 14.763 -0.620 -14.382 1.00 88.50 169 ILE A C 1
ATOM 1385 O O . ILE A 1 169 ? 14.786 -1.670 -13.747 1.00 88.50 169 ILE A O 1
ATOM 1389 N N . LYS A 1 170 ? 15.702 -0.290 -15.280 1.00 90.12 170 LYS A N 1
ATOM 1390 C CA . LYS A 1 170 ? 16.864 -1.141 -15.582 1.00 90.12 170 LYS A CA 1
ATOM 1391 C C . LYS A 1 170 ? 17.766 -1.352 -14.367 1.00 90.12 170 LYS A C 1
ATOM 1393 O O . LYS A 1 170 ? 18.173 -2.471 -14.083 1.00 90.12 170 LYS A O 1
ATOM 1398 N N . ALA A 1 171 ? 18.056 -0.289 -13.615 1.00 90.06 171 ALA A N 1
ATOM 1399 C CA . ALA A 1 171 ? 18.881 -0.378 -12.409 1.00 90.06 171 ALA A CA 1
ATOM 1400 C C . ALA A 1 171 ? 18.259 -1.287 -11.333 1.00 90.06 171 ALA A C 1
ATOM 1402 O O . ALA A 1 171 ? 18.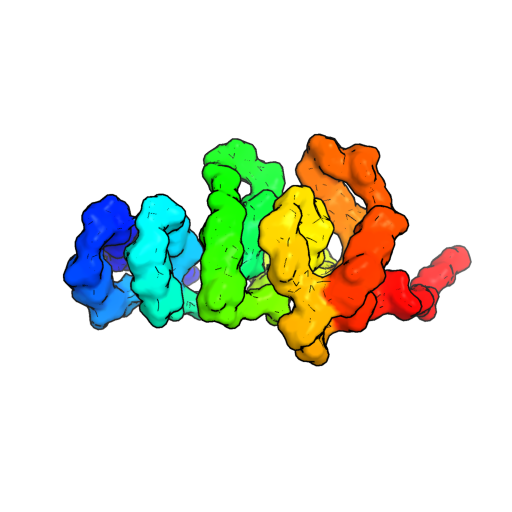983 -1.946 -10.592 1.00 90.06 171 ALA A O 1
ATOM 1403 N N . LEU A 1 172 ? 16.926 -1.334 -11.269 1.00 88.50 172 LEU A N 1
ATOM 1404 C CA . LEU A 1 172 ? 16.166 -2.199 -10.365 1.00 88.50 172 LEU A CA 1
ATOM 1405 C C . LEU A 1 172 ? 15.841 -3.579 -10.963 1.00 88.50 172 LEU A C 1
ATOM 1407 O O . LEU A 1 172 ? 15.223 -4.383 -10.274 1.00 88.50 172 LEU A O 1
ATOM 1411 N N . GLN A 1 173 ? 16.236 -3.856 -12.212 1.00 90.75 173 GLN A N 1
ATOM 1412 C CA . GLN A 1 173 ? 15.936 -5.094 -12.947 1.00 90.75 173 GLN A CA 1
ATOM 1413 C C . GLN A 1 173 ? 14.424 -5.410 -13.047 1.00 90.75 173 GLN A C 1
ATOM 1415 O O . GLN A 1 173 ? 13.982 -6.549 -12.879 1.00 90.75 173 GLN A O 1
ATOM 1420 N N . LEU A 1 174 ? 13.598 -4.381 -13.275 1.00 89.81 174 LEU A N 1
ATOM 1421 C CA . LEU A 1 174 ? 12.130 -4.482 -13.333 1.00 89.81 174 LEU A CA 1
ATOM 1422 C C . LEU A 1 174 ? 11.565 -4.423 -14.759 1.00 89.81 174 LEU A C 1
ATOM 1424 O O . LEU A 1 174 ? 10.372 -4.184 -14.935 1.00 89.81 174 LEU A O 1
ATOM 1428 N N . GLU A 1 175 ? 12.386 -4.622 -15.788 1.00 90.19 175 GLU A N 1
ATOM 1429 C CA . GLU A 1 175 ? 11.981 -4.531 -17.197 1.00 90.19 175 GLU A CA 1
ATOM 1430 C C . GLU A 1 175 ? 10.788 -5.446 -17.510 1.00 90.19 175 GLU A C 1
ATOM 1432 O O . GLU A 1 175 ? 9.831 -5.030 -18.159 1.00 90.19 175 GLU A O 1
ATOM 1437 N N . SER A 1 176 ? 10.802 -6.671 -16.974 1.00 87.12 176 SER A N 1
ATOM 1438 C CA . SER A 1 176 ? 9.729 -7.660 -17.159 1.00 87.12 176 SER A CA 1
ATOM 1439 C C . SER A 1 176 ? 8.383 -7.232 -16.563 1.00 87.12 176 SER A C 1
ATOM 1441 O O . SER A 1 176 ? 7.332 -7.703 -17.003 1.00 87.12 176 SER A O 1
ATOM 1443 N N . VAL A 1 177 ? 8.396 -6.317 -15.588 1.00 87.31 177 VAL A N 1
ATOM 1444 C CA . VAL A 1 177 ? 7.179 -5.787 -14.968 1.00 87.31 177 VAL A CA 1
ATOM 1445 C C . VAL A 1 177 ? 6.491 -4.778 -15.879 1.00 87.31 177 VAL A C 1
ATOM 1447 O O . VAL A 1 177 ? 5.267 -4.674 -15.842 1.00 87.31 177 VAL A O 1
ATOM 1450 N N . PHE A 1 178 ? 7.241 -4.070 -16.720 1.00 86.62 178 PHE A N 1
ATOM 1451 C CA . PHE A 1 178 ? 6.731 -3.008 -17.587 1.00 86.62 178 PHE A CA 1
ATOM 1452 C C . PHE A 1 178 ? 6.961 -3.332 -19.061 1.00 86.62 178 PHE A C 1
ATOM 1454 O O . PHE A 1 178 ? 7.550 -2.515 -19.755 1.00 86.62 178 PHE A O 1
ATOM 1461 N N . PRO A 1 179 ? 6.510 -4.486 -19.579 1.00 82.12 179 PRO A N 1
ATOM 1462 C CA . PRO A 1 179 ? 6.917 -4.955 -20.903 1.00 82.12 179 PRO A CA 1
ATOM 1463 C C . PRO A 1 179 ? 6.694 -3.911 -22.009 1.00 82.12 179 PRO A C 1
ATOM 1465 O O . PRO A 1 179 ? 7.539 -3.770 -22.885 1.00 82.12 179 PRO A O 1
ATOM 1468 N N . ASP A 1 180 ? 5.644 -3.096 -21.908 1.00 80.31 180 ASP A N 1
ATOM 1469 C CA . ASP A 1 180 ? 5.259 -2.101 -22.914 1.00 80.31 180 ASP A CA 1
ATOM 1470 C C . ASP A 1 180 ? 6.311 -1.001 -23.202 1.00 80.31 180 ASP A C 1
ATOM 1472 O O . ASP A 1 180 ? 6.192 -0.329 -24.222 1.00 80.31 180 ASP A O 1
ATOM 1476 N N . LEU A 1 181 ? 7.334 -0.771 -22.356 1.00 80.50 181 LEU A N 1
ATOM 1477 C CA . LEU A 1 181 ? 8.407 0.202 -22.689 1.00 80.50 181 LEU A CA 1
ATOM 1478 C C . LEU A 1 181 ? 9.637 -0.424 -23.374 1.00 80.50 181 LEU A C 1
ATOM 1480 O O . LEU A 1 181 ? 10.580 0.307 -23.699 1.00 80.50 181 LEU A O 1
ATOM 1484 N N . TRP A 1 182 ? 9.634 -1.749 -23.553 1.00 78.62 182 TRP A N 1
ATOM 1485 C CA . TRP A 1 182 ? 10.702 -2.570 -24.143 1.00 78.62 182 TRP A CA 1
ATOM 1486 C C . TRP A 1 182 ? 10.175 -3.381 -25.328 1.00 78.62 182 TRP A C 1
ATOM 1488 O O . TRP A 1 182 ? 10.930 -3.661 -26.254 1.00 78.62 182 TRP A O 1
ATOM 1498 N N . GLU A 1 183 ? 8.889 -3.734 -25.315 1.00 74.50 183 GLU A N 1
ATOM 1499 C CA . GLU A 1 183 ? 8.144 -4.133 -26.501 1.00 74.50 183 GLU A CA 1
ATOM 1500 C C . GLU A 1 183 ? 8.109 -2.907 -27.430 1.00 74.50 183 GLU A C 1
ATOM 1502 O O . GLU A 1 183 ? 7.429 -1.918 -27.158 1.00 74.50 183 GLU A O 1
ATOM 1507 N N . GLU A 1 184 ? 8.902 -2.928 -28.506 1.00 51.94 184 GLU A N 1
ATOM 1508 C CA . GLU A 1 184 ? 8.766 -1.943 -29.578 1.00 51.94 184 GLU A CA 1
ATOM 1509 C C . GLU A 1 184 ? 7.300 -1.920 -30.018 1.00 51.94 184 GLU A C 1
ATOM 1511 O O . GLU A 1 184 ? 6.698 -2.961 -30.289 1.00 51.94 184 GLU A O 1
ATOM 1516 N N . SER A 1 185 ? 6.700 -0.732 -30.031 1.00 48.06 185 SER A N 1
ATOM 1517 C CA . SER A 1 185 ? 5.304 -0.530 -30.389 1.00 48.06 185 SER A CA 1
ATOM 1518 C C . SER A 1 185 ? 5.028 -1.063 -31.801 1.00 48.06 185 SER A C 1
ATOM 1520 O O . SER A 1 185 ? 5.198 -0.349 -32.786 1.00 48.06 185 SER A O 1
ATOM 1522 N N . TYR A 1 186 ? 4.536 -2.298 -31.906 1.00 45.31 186 TYR A N 1
ATOM 1523 C CA . TYR A 1 186 ? 3.916 -2.814 -33.132 1.00 45.31 186 TYR A CA 1
ATOM 1524 C C . TYR A 1 186 ? 2.555 -2.148 -33.411 1.00 45.31 186 TYR A C 1
ATOM 1526 O O . TYR A 1 186 ? 1.940 -2.383 -34.449 1.00 45.31 186 TYR A O 1
ATOM 1534 N N . PHE A 1 187 ? 2.069 -1.291 -32.508 1.00 44.78 187 PHE A N 1
ATOM 1535 C CA . PHE A 1 187 ? 0.814 -0.571 -32.675 1.00 44.78 187 PHE A CA 1
ATOM 1536 C C . PHE A 1 187 ? 1.015 0.759 -33.418 1.00 44.78 187 PHE A C 1
ATOM 1538 O O . PHE A 1 187 ? 1.337 1.780 -32.822 1.00 44.78 187 PHE A O 1
ATOM 1545 N N . PHE A 1 188 ? 0.798 0.678 -34.737 1.00 40.47 188 PHE A N 1
ATOM 1546 C CA . PHE A 1 188 ? 0.263 1.697 -35.650 1.00 40.47 188 PHE A CA 1
ATOM 1547 C C . PHE A 1 188 ? 0.817 3.129 -35.550 1.00 40.47 188 PHE A C 1
ATOM 1549 O O . PHE A 1 188 ? 0.382 3.940 -34.736 1.00 40.47 188 PHE A O 1
ATOM 1556 N N . LYS A 1 189 ? 1.656 3.491 -36.528 1.00 34.00 189 LYS A N 1
ATOM 1557 C CA . LYS A 1 189 ? 1.693 4.867 -37.041 1.00 34.00 189 LYS A CA 1
ATOM 1558 C C . LYS A 1 189 ? 0.401 5.094 -37.842 1.00 34.00 189 LYS A C 1
ATOM 1560 O O . LYS A 1 189 ? 0.189 4.342 -38.793 1.00 34.00 189 LYS A O 1
ATOM 1565 N N . PRO A 1 190 ? -0.464 6.059 -37.495 1.00 43.25 190 PRO A N 1
ATOM 1566 C CA . PRO A 1 190 ? -1.438 6.556 -38.454 1.00 43.25 190 PRO A CA 1
ATOM 1567 C C . PRO A 1 190 ? -0.671 7.357 -39.514 1.00 43.25 190 PRO A C 1
ATOM 1569 O O . PRO A 1 190 ? 0.132 8.222 -39.154 1.00 43.25 190 PRO A O 1
ATOM 1572 N N . GLU A 1 191 ? -0.875 7.023 -40.788 1.00 41.25 191 GLU A N 1
ATOM 1573 C CA . GLU A 1 191 ? -0.598 7.940 -41.905 1.00 41.25 191 GLU A CA 1
ATOM 1574 C C . GLU A 1 191 ? -1.554 9.138 -41.866 1.00 41.25 191 GLU A C 1
ATOM 1576 O O . GLU A 1 191 ? -2.733 8.944 -41.480 1.00 41.25 191 GLU A O 1
#

Foldseek 3Di:
DPPPDPLAVQLLVCLLVVPPVSNVVSVVVVDADDLVSLQSCLVPVVSSVVSLVSHDDPQAQSLQVLLVQCLVPPDPPPDNRDPSSNLVCVVVPRAQLDWDDPPDDPPDDQIDGSVLSLLLDPPPSSLVSLAVVSQVPGARPNDDPVVVLVSDDPVCSVVDDPVVSVVSCVVRVNCRRYVVVVPDPPDDDDD

=== Feature glossary ===
Key to the feature types in this record:

pLDDT. pLDDT is the predicted lDDT-Cα score: AlphaFold's confidence that the local environment of each residue (all inter-atomic distances within 15 Å) is correctly placed. It is a per-residue number between 0 and 100, with higher meaning more reliable.

Radius of gyration, Cα contacts, bounding box. The geometric summary reports three shape descriptors. Rg (radius of gyration) measures how spread out the Cα atoms are about their centre of mass; compact globular proteins have small Rg, elongated or unfolded ones large. Cα contacts (<8 Å, |i−j|>4) count long-range residue pairs in spatial proximity — high for tightly packed folds, near zero for rods or random coil. The bounding-box extents give the protein's footprint along x, y, z in Å.

Backbone torsions (φ/ψ). Backbone dihedral angles. Every residue except chain termini has a φ (preceding-C → N → Cα → C) and a ψ (N → Cα → C → next-N). They are reported in degrees following the IUPAC sign convention. Secondary structure is essentially a statement about which (φ, ψ) basin each residue occupies.

Contact-map, Ramachandran, and PAE plots. Plot images: a contact map (which residues are close in 3D, as an N×N binary image), a Ramachandran scatter (backbone torsion angles, revealing secondary-structure composition at a glance), and — for AlphaFold structures — a PAE heatmap (pairwise prediction confidence).

Predicted aligned error. Predicted Aligned Error (PAE) is an AlphaFold confidence matrix: entry (i, j) is the expected error in the position of residue j, in ångströms, when the prediction is superimposed on the true structure at residue i. Low PAE within a block of residues means that block is internally rigid and well-predicted; high PAE between two blocks means their relative placement is uncertain even if each block individually is confident.

Secondary structure (3-state, P-SEA). Three-state secondary structure (P-SEA) collapses the eight DSSP classes into helix (a), strand (b), and coil (c). P-SEA assigns these from Cα geometry alone — distances and angles — without requiring backbone oxygens, so it works on any Cα trace.

Solvent-accessible surface area. Solvent-accessible surface area (SASA) is the area in Å² traced out by the centre of a 1.4 Å probe sphere (a water molecule) rolled over the protein's van der Waals surface (Shrake–Rupley / Lee–Richards construction). Buried residues have near-zero SASA; fully exposed residues can exceed 200 Å². The total SASA scales roughly with the number of surface residues.

Foldseek 3Di. The Foldseek 3Di string encodes local tertiary geometry as a 20-letter alphabet — one character per residue — derived from the relative positions of nearby Cα atoms. Unlike the amino-acid sequence, 3Di is a direct function of the 3D structure, so two proteins with the same fold have similar 3Di strings even at low sequence identity.

B-factor. For experimental (PDB) structures, the B-factor (temperature factor) quantifies the positional spread of each atom in the crystal — a combination of thermal vibration and static disorder — in units of Å². High B-factors mark flexible loops or poorly resolved regions; low B-factors mark the rigid, well-ordered core.

mmCIF coordinates. The mmCIF block holds the 3D Cartesian coordinates of each backbone atom (N, Cα, C, O) in ångströms. mmCIF is the PDB's canonical archive format — a tagged-loop text representation of the atomic model.

InterPro / GO / CATH / organism. Functional annotations link the protein to curated databases. InterPro entries identify conserved domains and families by matching the sequence against member-database signatures (Pfam, PROSITE, CDD, …). Gene Ontology (GO) terms describe molecular function, biological process, and cellular component in a controlled vocabulary. CATH places the structure in a hierarchical fold classification (Class/Architecture/Topology/Homologous-superfamily). The organism is the source species.

Rendered structure images. Structure images are PyMOL renders from six orthogonal camera directions. Cartoon representation draws helices as coils and strands as arrows; sticks shows the backbone as bonds; surface shows the solvent-excluded envelope. Rainbow coloring maps sequence position to hue (blue→red, N→C); chain coloring assigns a d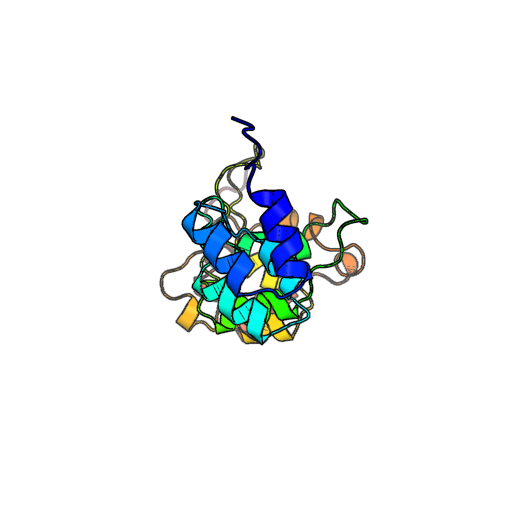istinct color per polypeptide.

Sequence. This is the polypeptide sequence — one letter per residue, N-terminus first. Length ranges from a few dozen residues for small domains to over a thousand for large multi-domain proteins.

Secondary structure (8-state, DSSP). The SS8 string is DSSP's per-residue secondary-structure call. α-helix (H) means an i→i+4 H-bond ladder; β-strand (E) means the residue participates in a β-sheet; 3₁₀ (G) and π (I) are tighter and wider helices; T/S are turns/bends; '-' is loop.

Nearest PDB structures. Structural nearest neighbors (via Foldseek easy-search vs the PDB). Reported per hit: target PDB id, E-value, and alignment TM-score. A TM-score above ~0.5 is the conventional threshold for 'same fold'.